Protein AF-A0A0Q4USY9-F1 (afdb_monomer)

Solvent-accessible surface area (backbone atoms only — not comparable to full-atom values): 13886 Å² total; per-residue (Å²): 66,59,61,30,28,47,79,90,36,83,42,40,40,70,60,53,62,72,45,57,67,71,48,65,78,60,59,70,74,28,25,37,80,80,74,64,47,69,38,44,83,39,45,73,87,47,91,88,44,82,53,26,43,41,64,66,83,78,66,85,89,61,51,65,87,73,53,57,34,60,58,66,77,34,82,81,28,49,42,65,51,80,64,58,72,34,64,75,59,10,56,52,40,48,53,56,34,54,35,61,69,47,41,42,18,33,51,41,35,49,29,61,69,45,20,91,84,42,56,51,68,71,55,55,52,49,20,51,53,48,38,59,72,70,42,59,48,19,34,56,84,68,54,60,73,53,48,43,65,55,38,48,50,57,46,76,30,58,38,104,46,104,54,42,27,31,42,44,75,51,98,64,78,52,59,59,40,72,80,69,46,93,60,76,39,29,41,34,41,22,35,68,90,77,63,46,74,42,66,56,47,62,86,40,74,55,68,45,69,63,54,73,62,62,42,72,74,42,80,48,84,90,56,66,88,64,56,41,57,54,57,54,54,58,57,55,66,67,74,78,114

Mean predicted aligned error: 6.99 Å

Secondary structure (DSSP, 8-state):
--EEEETTEEEEHHHHHTS-HHHHH----EE-TTT--EEEEE-TT-SSS--EEEPPPPPTT--TTTS-GGG---TTTTTTTT--B-HHHHHHHHHHHTSHHHHHHHHHHHHHHH-TTS--HHHHHHHHHHHHHHTGGGBTT--GGGHHHHHHHT-EEE-SSSSEEEEEEES-S-TTHHHH-SS--EEEEEETTT--B-SEETTEESPEEP-THHHHT---TTSPTTHHHHHHHHHHHTT--

Structure (mmCIF, N/CA/C/O backbone):
data_AF-A0A0Q4USY9-F1
#
_entry.id   AF-A0A0Q4USY9-F1
#
loop_
_atom_site.group_PDB
_atom_site.id
_atom_site.type_symbol
_atom_site.label_atom_id
_atom_site.label_alt_id
_atom_site.label_comp_id
_atom_site.label_asym_id
_atom_site.label_entity_id
_atom_site.label_seq_id
_atom_site.pdbx_PDB_ins_code
_atom_site.Cartn_x
_atom_site.Cartn_y
_atom_site.Cartn_z
_atom_site.occupancy
_atom_site.B_iso_or_equiv
_atom_site.auth_seq_id
_atom_site.auth_comp_id
_atom_site.auth_asym_id
_atom_site.auth_atom_id
_atom_site.pdbx_PDB_model_num
ATOM 1 N N . MET A 1 1 ? 13.630 -1.087 -11.497 1.00 88.31 1 MET A N 1
ATOM 2 C CA . MET A 1 1 ? 12.659 -2.209 -11.492 1.00 88.31 1 MET A CA 1
ATOM 3 C C . MET A 1 1 ? 13.019 -3.231 -12.570 1.00 88.31 1 MET A C 1
ATOM 5 O O . MET A 1 1 ? 13.665 -2.849 -13.542 1.00 88.31 1 MET A O 1
ATOM 9 N N . GLN A 1 2 ? 12.625 -4.497 -12.394 1.00 90.38 2 GLN A N 1
ATOM 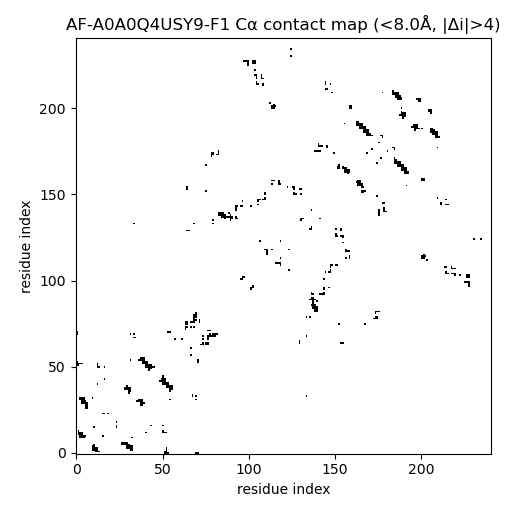10 C CA . GLN A 1 2 ? 13.048 -5.617 -13.256 1.00 90.38 2 GLN A CA 1
ATOM 11 C C . GLN A 1 2 ? 12.092 -5.935 -14.413 1.00 90.38 2 GLN A C 1
ATOM 13 O O . GLN A 1 2 ? 12.523 -6.541 -15.385 1.00 90.38 2 GLN A O 1
ATOM 18 N N . TYR A 1 3 ? 10.829 -5.515 -14.339 1.00 92.31 3 TYR A N 1
ATOM 19 C CA . TYR A 1 3 ? 9.804 -5.822 -15.341 1.00 92.31 3 TYR A CA 1
ATOM 20 C C . TYR A 1 3 ? 9.085 -4.551 -15.788 1.00 92.31 3 TYR A C 1
ATOM 22 O O . TYR A 1 3 ? 8.868 -3.641 -14.979 1.00 92.31 3 TYR A O 1
ATOM 30 N N . ALA A 1 4 ? 8.711 -4.502 -17.062 1.00 94.69 4 ALA A N 1
ATOM 31 C CA . ALA A 1 4 ? 7.936 -3.429 -17.670 1.00 94.69 4 ALA A CA 1
ATOM 32 C C . ALA A 1 4 ? 7.049 -3.982 -18.793 1.00 94.69 4 ALA A C 1
ATOM 34 O O . ALA A 1 4 ? 7.265 -5.093 -19.269 1.00 94.69 4 ALA A O 1
ATOM 35 N N . GLU A 1 5 ? 6.069 -3.203 -19.239 1.00 96.12 5 GLU A N 1
ATOM 36 C CA . GLU A 1 5 ? 5.355 -3.488 -20.480 1.00 96.12 5 GLU A CA 1
ATOM 37 C C . GLU A 1 5 ? 6.108 -2.874 -21.663 1.00 96.12 5 GLU A C 1
ATOM 39 O O . GLU A 1 5 ? 6.335 -1.665 -21.704 1.00 96.12 5 GLU A O 1
ATOM 44 N N . VAL A 1 6 ? 6.473 -3.703 -22.637 1.00 96.25 6 VAL A N 1
ATOM 45 C CA . VAL A 1 6 ? 7.134 -3.309 -23.883 1.00 96.25 6 VAL A CA 1
ATOM 46 C C . VAL A 1 6 ? 6.273 -3.819 -25.036 1.00 96.25 6 VAL A C 1
ATOM 48 O O . VAL A 1 6 ? 6.069 -5.025 -25.170 1.00 96.25 6 VAL A O 1
ATOM 51 N N . ARG A 1 7 ? 5.740 -2.909 -25.864 1.00 93.25 7 ARG A N 1
ATOM 52 C CA . ARG A 1 7 ? 4.849 -3.240 -27.000 1.00 93.25 7 ARG A CA 1
ATOM 53 C C . ARG A 1 7 ? 3.674 -4.163 -26.609 1.00 93.25 7 ARG A C 1
ATOM 55 O O . ARG A 1 7 ? 3.376 -5.129 -27.306 1.00 93.25 7 ARG A O 1
ATOM 62 N N . GLY A 1 8 ? 3.030 -3.880 -25.474 1.00 92.56 8 GLY A N 1
ATOM 63 C CA . GLY A 1 8 ? 1.859 -4.622 -24.988 1.00 92.56 8 GLY A CA 1
ATOM 64 C C . GLY A 1 8 ? 2.166 -5.971 -24.326 1.00 92.56 8 GLY A C 1
ATOM 65 O O . GLY A 1 8 ? 1.242 -6.727 -24.035 1.00 92.56 8 GLY A O 1
ATOM 66 N N . ARG A 1 9 ? 3.443 -6.297 -24.088 1.00 93.88 9 ARG A N 1
ATOM 67 C CA . ARG A 1 9 ? 3.859 -7.519 -23.389 1.00 93.88 9 ARG A CA 1
ATOM 68 C C . ARG A 1 9 ? 4.672 -7.194 -22.151 1.00 93.88 9 ARG A C 1
ATOM 70 O O . ARG A 1 9 ? 5.531 -6.317 -22.187 1.00 93.88 9 ARG A O 1
ATOM 77 N N . GLU A 1 10 ? 4.428 -7.929 -21.073 1.00 94.88 10 GLU A N 1
ATOM 78 C CA . GLU A 1 10 ? 5.328 -7.934 -19.925 1.00 94.88 10 GLU A CA 1
ATOM 79 C C . GLU A 1 10 ? 6.686 -8.509 -20.347 1.00 94.88 10 GLU A C 1
ATOM 81 O O . GLU A 1 10 ? 6.755 -9.574 -20.954 1.00 94.88 10 GLU A O 1
ATOM 86 N N . MET A 1 11 ? 7.755 -7.774 -20.054 1.00 95.75 11 MET A N 1
ATOM 87 C CA . MET A 1 11 ? 9.123 -8.115 -20.420 1.00 95.75 11 MET A CA 1
ATOM 88 C C . MET A 1 11 ? 10.054 -7.824 -19.245 1.00 95.75 11 MET A C 1
ATOM 90 O O . MET A 1 11 ? 9.992 -6.754 -18.628 1.00 95.75 11 MET A O 1
ATOM 94 N N . SER A 1 12 ? 10.943 -8.771 -18.943 1.00 95.69 12 SER A N 1
ATOM 95 C CA . SER A 1 12 ? 12.014 -8.548 -17.966 1.00 95.69 12 SER A CA 1
ATOM 96 C C . SER A 1 12 ? 13.139 -7.706 -18.573 1.00 95.69 12 SER A C 1
ATOM 98 O O . SER A 1 12 ? 13.390 -7.758 -19.777 1.00 95.69 12 SER A O 1
ATOM 100 N N . ILE A 1 13 ? 13.884 -6.964 -17.752 1.00 95.44 13 ILE A N 1
ATOM 101 C CA . ILE A 1 13 ? 15.039 -6.196 -18.233 1.00 95.44 13 ILE A CA 1
ATOM 102 C C . ILE A 1 13 ? 16.121 -7.116 -18.802 1.00 95.44 13 ILE A C 1
ATOM 104 O O . ILE A 1 13 ? 16.766 -6.773 -19.786 1.00 95.44 13 ILE A O 1
ATOM 108 N N . ARG A 1 14 ? 16.269 -8.325 -18.242 1.00 94.50 14 ARG A N 1
ATOM 109 C CA . ARG A 1 14 ? 17.166 -9.344 -18.786 1.00 94.50 14 ARG A CA 1
ATOM 110 C C . ARG A 1 14 ? 16.745 -9.722 -20.200 1.00 94.50 14 ARG A C 1
ATOM 112 O O . ARG A 1 14 ? 17.587 -9.705 -21.089 1.00 94.50 14 ARG A O 1
ATOM 119 N N . GLU A 1 15 ? 15.469 -10.025 -20.424 1.00 95.56 15 GLU A N 1
ATOM 120 C CA . GLU A 1 15 ? 14.959 -10.329 -21.765 1.00 95.56 15 GLU A CA 1
ATOM 121 C C . GLU A 1 15 ? 15.160 -9.146 -22.720 1.00 95.56 15 GLU A C 1
ATOM 123 O O . GLU A 1 15 ? 15.627 -9.341 -23.839 1.00 95.56 15 GLU A O 1
ATOM 128 N N . PHE A 1 16 ? 14.879 -7.923 -22.263 1.00 95.94 16 PHE A N 1
ATOM 129 C CA . PHE A 1 16 ? 15.090 -6.700 -23.035 1.00 95.94 16 PHE A CA 1
ATOM 130 C C . PHE A 1 16 ? 16.553 -6.539 -23.478 1.00 95.94 16 PHE A C 1
ATOM 132 O O . PHE A 1 16 ? 16.813 -6.239 -24.640 1.00 95.94 16 PHE A O 1
ATOM 139 N N . CYS A 1 17 ? 17.516 -6.793 -22.585 1.00 93.94 17 CYS A N 1
ATOM 140 C CA . CYS A 1 17 ? 18.948 -6.732 -22.890 1.00 93.94 17 CYS A CA 1
ATOM 141 C C . CYS A 1 17 ? 19.398 -7.757 -23.944 1.00 93.94 17 CYS A C 1
ATOM 143 O O . CYS A 1 17 ? 20.367 -7.490 -24.646 1.00 93.94 17 CYS A O 1
ATOM 145 N N . HIS A 1 18 ? 18.702 -8.892 -24.077 1.00 94.44 18 HIS A N 1
ATOM 146 C CA . HIS A 1 18 ? 18.996 -9.908 -25.097 1.00 94.44 18 HIS A CA 1
ATOM 147 C C . HIS A 1 18 ? 18.305 -9.625 -26.440 1.00 94.44 18 HIS A C 1
ATOM 149 O O . HIS A 1 18 ? 18.486 -10.386 -27.391 1.00 94.44 18 HIS A O 1
ATOM 155 N N . LYS A 1 19 ? 17.494 -8.562 -26.548 1.00 94.94 19 LYS A N 1
ATOM 156 C CA . LYS A 1 19 ? 16.903 -8.176 -27.831 1.00 94.94 19 LYS A CA 1
ATOM 157 C C . LYS A 1 19 ? 17.967 -7.571 -28.764 1.00 94.94 19 LYS A C 1
ATOM 159 O O . LYS A 1 19 ? 18.916 -6.940 -28.284 1.00 94.94 19 LYS A O 1
ATOM 164 N N . PRO A 1 20 ? 17.782 -7.715 -30.089 1.00 94.31 20 PRO A N 1
ATOM 165 C CA . PRO A 1 20 ? 18.596 -7.042 -31.097 1.00 94.31 20 PRO A CA 1
ATOM 166 C C . PRO A 1 20 ? 18.785 -5.535 -30.832 1.00 94.31 20 PRO A C 1
ATOM 168 O O . PRO A 1 20 ? 17.956 -4.884 -30.191 1.00 94.31 20 PRO A O 1
ATOM 171 N N . GLU A 1 21 ? 19.914 -4.973 -31.266 1.00 91.44 21 GLU A N 1
ATOM 172 C CA . GLU A 1 21 ? 20.278 -3.574 -30.986 1.00 91.44 21 GLU A CA 1
ATOM 173 C C . GLU A 1 21 ? 19.303 -2.556 -31.587 1.00 91.44 21 GLU A C 1
ATOM 175 O O . GLU A 1 21 ? 18.976 -1.567 -30.932 1.00 91.44 21 GLU A O 1
ATOM 180 N N . ASP A 1 22 ? 18.784 -2.823 -32.781 1.00 92.19 22 ASP A N 1
ATOM 181 C CA . ASP A 1 22 ? 17.721 -2.051 -33.428 1.00 92.19 22 ASP A CA 1
ATOM 182 C C . ASP A 1 22 ? 16.457 -1.993 -32.552 1.00 92.19 22 ASP A C 1
ATOM 184 O O . ASP A 1 22 ? 15.875 -0.922 -32.357 1.00 92.19 22 ASP A O 1
ATOM 188 N N . PHE A 1 23 ? 16.083 -3.114 -31.927 1.00 93.38 23 PHE A N 1
ATOM 189 C CA . PHE A 1 23 ? 14.973 -3.158 -30.976 1.00 93.38 23 PHE A CA 1
ATOM 190 C C . PHE A 1 23 ? 15.269 -2.341 -29.714 1.00 93.38 23 PHE A C 1
ATOM 192 O O . PHE A 1 23 ? 14.410 -1.592 -29.251 1.00 93.38 23 PHE A O 1
ATOM 199 N N . ARG A 1 24 ? 16.470 -2.478 -29.137 1.00 92.75 24 ARG A N 1
ATOM 200 C CA . ARG A 1 24 ? 16.851 -1.775 -27.897 1.00 92.75 24 ARG A CA 1
ATOM 201 C C . ARG A 1 24 ? 17.002 -0.268 -28.100 1.00 92.75 24 ARG A C 1
ATOM 203 O O . ARG A 1 24 ? 16.701 0.488 -27.180 1.00 92.75 24 ARG A O 1
ATOM 210 N N . SER A 1 25 ? 17.434 0.150 -29.287 1.00 88.88 25 SER A N 1
ATOM 211 C CA . SER A 1 25 ? 17.598 1.556 -29.667 1.00 88.88 25 SER A CA 1
ATOM 212 C C . SER A 1 25 ? 16.262 2.246 -29.937 1.00 88.88 25 SER A C 1
ATOM 214 O O . SER A 1 25 ? 16.119 3.432 -29.649 1.00 88.88 25 SER A O 1
ATOM 216 N N . ASN A 1 26 ? 15.258 1.513 -30.435 1.00 91.06 26 ASN A N 1
ATOM 217 C CA . ASN A 1 26 ? 13.905 2.035 -30.637 1.00 91.06 26 ASN A CA 1
ATOM 218 C C . ASN A 1 26 ? 12.809 1.046 -30.179 1.00 91.06 26 ASN A C 1
ATOM 220 O O . ASN A 1 26 ? 12.059 0.477 -30.988 1.00 91.06 26 ASN A O 1
ATOM 224 N N . PRO A 1 27 ? 12.657 0.847 -28.859 1.00 90.81 27 PRO A N 1
ATOM 225 C CA . PRO A 1 27 ? 11.695 -0.112 -28.323 1.00 90.81 27 PRO A CA 1
ATOM 226 C C . PRO A 1 27 ? 10.245 0.388 -28.421 1.00 90.81 27 PRO A C 1
ATOM 228 O O . PRO A 1 27 ? 9.308 -0.395 -28.239 1.00 90.81 27 PRO A O 1
ATOM 231 N N . GLY A 1 28 ? 10.044 1.671 -28.740 1.00 93.38 28 GLY A N 1
ATOM 232 C CA . GLY A 1 28 ? 8.786 2.383 -28.539 1.00 93.38 28 GLY A CA 1
ATOM 233 C C . GLY A 1 28 ? 8.602 2.795 -27.075 1.00 93.38 28 GLY A C 1
ATOM 234 O O . GLY A 1 28 ? 9.556 2.848 -26.298 1.00 93.38 28 GLY A O 1
ATOM 235 N N . LYS A 1 29 ? 7.361 3.099 -26.679 1.00 96.12 29 LYS A N 1
ATOM 236 C CA . LYS A 1 29 ? 7.049 3.425 -25.281 1.00 96.12 29 LYS A CA 1
ATOM 237 C C . LYS A 1 29 ? 7.111 2.160 -24.420 1.00 96.12 29 LYS A C 1
ATOM 239 O O . LYS A 1 29 ? 6.485 1.152 -24.745 1.00 96.12 29 LYS A O 1
ATOM 244 N N . ILE A 1 30 ? 7.850 2.248 -23.318 1.00 97.25 30 ILE A N 1
ATOM 245 C CA . ILE A 1 30 ? 7.938 1.217 -22.282 1.00 97.25 30 ILE A CA 1
ATOM 246 C C . ILE A 1 30 ? 7.165 1.727 -21.072 1.00 97.25 30 ILE A C 1
ATOM 248 O O . ILE A 1 30 ? 7.385 2.863 -20.661 1.00 97.25 30 ILE A O 1
ATOM 252 N N . TYR A 1 31 ? 6.291 0.918 -20.483 1.00 96.38 31 TYR A N 1
ATOM 253 C CA . TYR A 1 31 ? 5.425 1.350 -19.386 1.00 96.38 31 TYR A CA 1
ATOM 254 C C . TYR A 1 31 ? 5.701 0.589 -18.093 1.00 96.38 31 TYR A C 1
ATOM 256 O O . TYR A 1 31 ? 5.917 -0.622 -18.088 1.00 96.38 31 TYR A O 1
ATOM 264 N N . CYS A 1 32 ? 5.641 1.289 -16.963 1.00 92.69 32 CYS A N 1
ATOM 265 C CA . CYS A 1 32 ? 5.575 0.631 -15.664 1.00 92.69 32 CYS A CA 1
ATOM 266 C C . CYS A 1 32 ? 4.267 -0.160 -15.542 1.00 92.69 32 CYS A C 1
ATOM 268 O O . CYS A 1 32 ? 3.187 0.371 -15.793 1.00 92.69 32 CYS A O 1
ATOM 270 N N . LEU A 1 33 ? 4.361 -1.416 -15.103 1.00 88.25 33 LEU A N 1
ATOM 271 C CA . LEU A 1 33 ? 3.203 -2.302 -14.940 1.00 88.25 33 LEU A CA 1
ATOM 272 C C . LEU A 1 33 ? 2.228 -1.833 -13.845 1.00 88.25 33 LEU A C 1
ATOM 274 O O . LEU A 1 33 ? 1.065 -2.224 -13.862 1.00 88.25 33 LEU A O 1
ATOM 278 N N . GLU A 1 34 ? 2.695 -0.998 -12.912 1.00 86.56 34 GLU A N 1
ATOM 279 C CA . GLU A 1 34 ? 1.907 -0.510 -11.777 1.00 86.56 34 GLU A CA 1
ATOM 280 C C . GLU A 1 34 ? 1.283 0.861 -12.060 1.00 86.56 34 GLU A C 1
ATOM 282 O O . GLU A 1 34 ? 0.064 0.987 -12.096 1.00 86.56 34 GLU A O 1
ATOM 287 N N . CYS A 1 35 ? 2.098 1.892 -12.311 1.00 87.38 35 CYS A N 1
ATOM 288 C CA . CYS A 1 35 ? 1.599 3.261 -12.487 1.00 87.38 35 CYS A CA 1
ATOM 289 C C . CYS A 1 35 ? 1.298 3.645 -13.942 1.00 87.38 35 CYS A C 1
ATOM 291 O O . CYS A 1 35 ? 0.812 4.746 -14.182 1.00 87.38 35 CYS A O 1
ATOM 293 N N . ARG A 1 36 ? 1.612 2.778 -14.917 1.00 91.19 36 ARG A N 1
ATOM 294 C CA . ARG A 1 36 ? 1.406 3.018 -16.360 1.00 91.19 36 ARG A CA 1
ATOM 295 C C . ARG A 1 36 ? 2.100 4.266 -16.919 1.00 91.19 36 ARG A C 1
ATOM 297 O O . ARG A 1 36 ? 1.818 4.682 -18.037 1.00 91.19 36 ARG A O 1
ATOM 304 N N . VAL A 1 37 ? 3.057 4.830 -16.184 1.00 93.00 37 VAL A N 1
ATOM 305 C CA . VAL A 1 37 ? 3.933 5.904 -16.666 1.00 93.00 37 VAL A CA 1
ATOM 306 C C . VAL A 1 37 ? 5.016 5.320 -17.571 1.00 93.00 37 VAL A C 1
ATOM 308 O O . VAL A 1 37 ? 5.454 4.181 -17.381 1.00 93.00 37 VAL A O 1
ATOM 311 N N . VAL A 1 38 ? 5.448 6.109 -18.557 1.00 95.50 38 VAL A N 1
ATOM 312 C CA . VAL A 1 38 ? 6.558 5.750 -19.444 1.00 95.50 38 VAL A CA 1
ATOM 313 C C . VAL A 1 38 ? 7.861 5.685 -18.648 1.00 95.50 38 VAL A C 1
ATOM 315 O O . VAL A 1 38 ? 8.195 6.607 -17.910 1.00 95.50 38 VAL A O 1
ATOM 318 N N . VAL A 1 39 ? 8.609 4.603 -18.816 1.00 96.12 39 VAL A N 1
A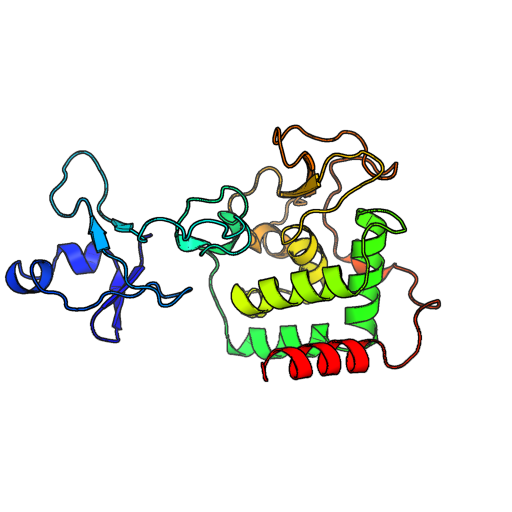TOM 319 C CA . VAL A 1 39 ? 9.903 4.353 -18.172 1.00 96.12 39 VAL A CA 1
ATOM 320 C C . VAL A 1 39 ? 10.996 4.193 -19.221 1.00 96.12 39 VAL A C 1
ATOM 322 O O . VAL A 1 39 ? 10.723 3.970 -20.398 1.00 96.12 39 VAL A O 1
ATOM 325 N N . THR A 1 40 ? 12.252 4.284 -18.793 1.00 96.00 40 THR A N 1
ATOM 326 C CA . THR A 1 40 ? 13.417 4.088 -19.668 1.00 96.00 40 THR A CA 1
ATOM 327 C C . THR A 1 40 ? 14.254 2.906 -19.200 1.00 96.00 40 THR A C 1
ATOM 329 O O . THR A 1 40 ? 14.409 2.687 -17.998 1.00 96.00 40 THR A O 1
ATOM 332 N N . ALA A 1 41 ? 14.792 2.126 -20.137 1.00 95.56 41 ALA A N 1
ATOM 333 C CA . ALA A 1 41 ? 15.792 1.111 -19.829 1.00 95.56 41 ALA A CA 1
ATOM 334 C C . ALA A 1 41 ? 17.159 1.791 -19.649 1.00 95.56 41 ALA A C 1
ATOM 336 O O . ALA A 1 41 ? 17.602 2.548 -20.511 1.00 95.56 41 ALA A O 1
ATOM 337 N N . LYS A 1 42 ? 17.816 1.552 -18.513 1.00 93.81 42 LYS A N 1
ATOM 338 C CA . LYS A 1 42 ? 19.119 2.129 -18.155 1.00 93.81 42 LYS A CA 1
ATOM 339 C C . LYS A 1 42 ? 20.145 1.036 -17.901 1.00 93.81 42 LYS A C 1
ATOM 341 O O . LYS A 1 42 ? 19.785 -0.097 -17.594 1.00 93.81 42 LYS A O 1
ATOM 346 N N . ALA A 1 43 ? 21.421 1.413 -18.002 1.00 91.69 43 ALA A N 1
ATOM 347 C CA . ALA A 1 43 ? 22.572 0.551 -17.721 1.00 91.69 43 ALA A CA 1
ATOM 348 C C . ALA A 1 43 ? 22.605 -0.760 -18.539 1.00 91.69 43 ALA A C 1
ATOM 350 O O . ALA A 1 43 ? 23.199 -1.739 -18.110 1.00 91.69 43 ALA A O 1
ATOM 351 N N . ILE A 1 44 ? 22.007 -0.770 -19.738 1.00 89.69 44 ILE A N 1
ATOM 352 C CA . ILE A 1 44 ? 21.911 -1.952 -20.617 1.00 89.69 44 ILE A CA 1
ATOM 353 C C . ILE A 1 44 ? 23.296 -2.519 -20.972 1.00 89.69 44 ILE A C 1
ATOM 355 O O . ILE A 1 44 ? 23.453 -3.732 -21.032 1.00 89.69 44 ILE A O 1
ATOM 359 N N . ASN A 1 45 ? 24.285 -1.642 -21.174 1.00 86.62 45 ASN A N 1
ATOM 360 C CA . ASN A 1 45 ? 25.655 -2.001 -21.560 1.00 86.62 45 ASN A CA 1
ATOM 361 C C . ASN A 1 45 ? 26.673 -1.753 -20.424 1.00 86.62 45 ASN A C 1
ATOM 363 O O . ASN A 1 45 ? 27.875 -1.708 -20.672 1.00 86.62 45 ASN A O 1
ATOM 367 N N . SER A 1 46 ? 26.218 -1.499 -19.191 1.00 87.88 46 SER A N 1
ATOM 368 C CA . SER A 1 46 ? 27.129 -1.220 -18.075 1.00 87.88 46 SER A CA 1
ATOM 369 C C . SER A 1 46 ? 27.655 -2.519 -17.474 1.00 87.88 46 SER A C 1
ATOM 371 O O . SER A 1 46 ? 26.878 -3.417 -17.166 1.00 87.88 46 SER A O 1
ATOM 373 N N . LEU A 1 47 ? 28.968 -2.591 -17.244 1.00 87.44 47 LEU A N 1
ATOM 374 C CA . LEU A 1 47 ? 29.592 -3.691 -16.498 1.00 87.44 47 LEU A CA 1
ATOM 375 C C . LEU A 1 47 ? 29.540 -3.480 -14.975 1.00 87.44 47 LEU A C 1
ATOM 377 O O . LEU A 1 47 ? 29.716 -4.429 -14.219 1.00 87.44 47 LEU A O 1
ATOM 381 N N . ALA A 1 48 ? 29.306 -2.244 -14.520 1.00 91.94 48 ALA A N 1
ATOM 382 C CA . ALA A 1 48 ? 29.353 -1.872 -13.104 1.00 91.94 48 ALA A CA 1
ATOM 383 C C . ALA A 1 48 ? 27.969 -1.831 -12.441 1.00 91.94 48 ALA A C 1
ATOM 385 O O . ALA A 1 48 ? 27.850 -2.038 -11.236 1.00 91.94 48 ALA A O 1
ATOM 386 N N . VAL A 1 49 ? 26.919 -1.534 -13.213 1.00 89.38 49 VAL A N 1
ATOM 387 C CA . VAL A 1 49 ? 25.560 -1.354 -12.694 1.00 89.38 49 VAL A CA 1
ATOM 388 C C . VAL A 1 49 ? 24.607 -2.298 -13.421 1.00 89.38 49 VAL A C 1
ATOM 390 O O . VAL A 1 49 ? 24.546 -2.252 -14.648 1.00 89.38 49 VAL A O 1
ATOM 393 N N . PRO A 1 50 ? 23.809 -3.106 -12.701 1.00 91.31 50 PRO A N 1
ATOM 394 C CA . PRO A 1 50 ? 22.791 -3.934 -13.328 1.00 91.31 50 PRO A CA 1
ATOM 395 C C . PRO A 1 50 ? 21.780 -3.102 -14.124 1.00 91.31 50 PRO A C 1
ATOM 397 O O . PRO A 1 50 ? 21.249 -2.088 -13.642 1.00 91.31 50 PRO A O 1
ATOM 400 N N . ALA A 1 51 ? 21.472 -3.571 -15.333 1.00 94.38 51 ALA A N 1
ATOM 401 C CA . ALA A 1 51 ? 20.425 -2.990 -16.154 1.00 94.38 51 ALA A CA 1
ATOM 402 C C . ALA A 1 51 ? 19.086 -2.987 -15.404 1.00 94.38 51 ALA A C 1
ATOM 404 O O . ALA A 1 51 ? 18.741 -3.930 -14.687 1.00 94.38 51 ALA A O 1
ATOM 405 N N . HIS A 1 52 ? 18.311 -1.920 -15.572 1.00 94.06 52 HIS A N 1
ATOM 406 C CA . HIS A 1 52 ? 16.995 -1.797 -14.950 1.00 94.06 52 HIS A CA 1
ATOM 407 C C . HIS A 1 52 ? 16.099 -0.839 -15.732 1.00 94.06 52 HIS A C 1
ATOM 409 O O . HIS A 1 52 ? 16.575 0.059 -16.426 1.00 94.06 52 HIS A O 1
ATOM 415 N N . PHE A 1 53 ? 14.786 -0.972 -15.555 1.00 95.19 53 PHE A N 1
ATOM 416 C CA . PHE A 1 53 ? 13.857 0.080 -15.957 1.00 95.19 53 PHE A CA 1
ATOM 417 C C . PHE A 1 53 ? 13.774 1.161 -14.870 1.00 95.19 53 PHE A C 1
ATOM 419 O O . PHE A 1 53 ? 13.733 0.856 -13.669 1.00 95.19 53 PHE A O 1
ATOM 426 N N . SER A 1 54 ? 13.755 2.421 -15.297 1.00 94.56 54 SER A N 1
ATOM 427 C CA . SER A 1 54 ? 13.846 3.617 -14.459 1.00 94.56 54 SER A CA 1
ATOM 428 C C . SER A 1 54 ? 12.671 4.555 -14.734 1.00 94.56 54 SER A C 1
ATOM 430 O O . SER A 1 54 ? 12.365 4.860 -15.889 1.00 94.56 54 SER A O 1
ATOM 432 N N . HIS A 1 55 ? 12.015 5.005 -13.664 1.00 94.31 55 HIS A N 1
ATOM 433 C CA . HIS A 1 55 ? 10.955 6.008 -13.741 1.00 94.31 55 HIS A CA 1
ATOM 434 C C . HIS A 1 55 ? 11.542 7.403 -14.027 1.00 94.31 55 HIS A C 1
ATOM 436 O O . HIS A 1 55 ? 12.669 7.683 -13.602 1.00 94.31 55 HIS A O 1
ATOM 442 N N . PRO A 1 56 ? 10.793 8.295 -14.701 1.00 92.75 56 PRO A N 1
ATOM 443 C CA . PRO A 1 56 ? 11.146 9.713 -14.780 1.00 92.75 56 PRO A CA 1
ATOM 444 C C . PRO A 1 56 ? 11.118 10.339 -13.378 1.00 92.75 56 PRO A C 1
ATOM 446 O O . PRO A 1 56 ? 10.480 9.753 -12.503 1.00 92.75 56 PRO A O 1
ATOM 449 N N . PRO A 1 57 ? 11.767 11.496 -13.136 1.00 89.88 57 PRO A N 1
ATOM 450 C CA . PRO A 1 57 ? 11.731 12.203 -11.850 1.00 89.88 57 PRO A CA 1
ATOM 451 C C . PRO A 1 57 ? 10.314 12.391 -11.288 1.00 89.88 57 PRO A C 1
ATOM 453 O O 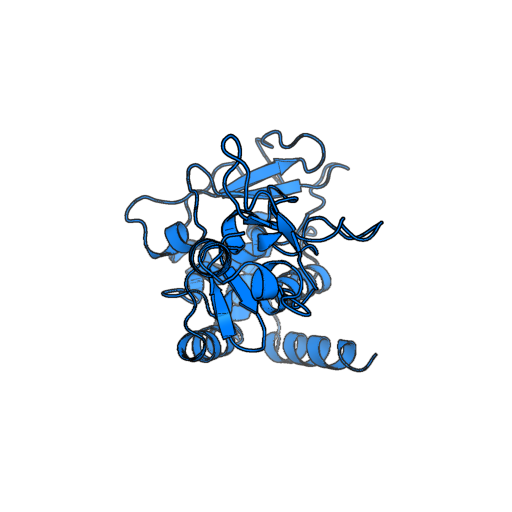. PRO A 1 57 ? 9.342 12.423 -12.041 1.00 89.88 57 PRO A O 1
ATOM 456 N N . SER A 1 58 ? 10.193 12.466 -9.957 1.00 85.38 58 SER A N 1
ATOM 457 C CA . SER A 1 58 ? 8.881 12.589 -9.312 1.00 85.38 58 SER A CA 1
ATOM 458 C C . SER A 1 58 ? 8.270 13.947 -9.661 1.00 85.38 58 SER A C 1
ATOM 460 O O . SER A 1 58 ? 9.011 14.936 -9.668 1.00 85.38 58 SER A O 1
ATOM 462 N N . PRO A 1 59 ? 6.957 14.030 -9.934 1.00 82.75 59 PRO A N 1
ATOM 463 C CA . PRO A 1 59 ? 6.281 15.313 -10.048 1.00 82.75 59 PRO A CA 1
ATOM 464 C C . PRO A 1 59 ? 6.502 16.156 -8.785 1.00 82.75 59 PRO A C 1
ATOM 466 O O . PRO A 1 59 ? 6.452 15.641 -7.665 1.00 82.75 59 PRO A O 1
ATOM 469 N N . GLN A 1 60 ? 6.742 17.456 -8.957 1.00 82.94 60 GLN A N 1
ATOM 470 C CA . GLN A 1 60 ? 6.893 18.373 -7.827 1.00 82.94 60 GLN A CA 1
ATOM 471 C C . GLN A 1 60 ? 5.606 18.405 -6.989 1.00 82.94 60 GLN A C 1
ATOM 473 O O . GLN A 1 60 ? 4.505 18.452 -7.533 1.00 82.94 60 GLN A O 1
ATOM 478 N N . GLY A 1 61 ? 5.751 18.366 -5.662 1.00 79.62 61 GLY A N 1
ATOM 479 C CA . GLY A 1 61 ? 4.628 18.418 -4.719 1.00 79.62 61 GLY A CA 1
ATOM 480 C C . GLY A 1 61 ? 3.849 17.109 -4.541 1.00 79.62 61 GLY A C 1
ATOM 481 O O . GLY A 1 61 ? 2.914 17.075 -3.743 1.00 79.62 61 GLY A O 1
ATOM 482 N N . LEU A 1 62 ? 4.218 16.024 -5.234 1.00 82.12 62 LEU A N 1
ATOM 483 C CA . LEU A 1 62 ? 3.618 14.711 -4.996 1.00 82.12 6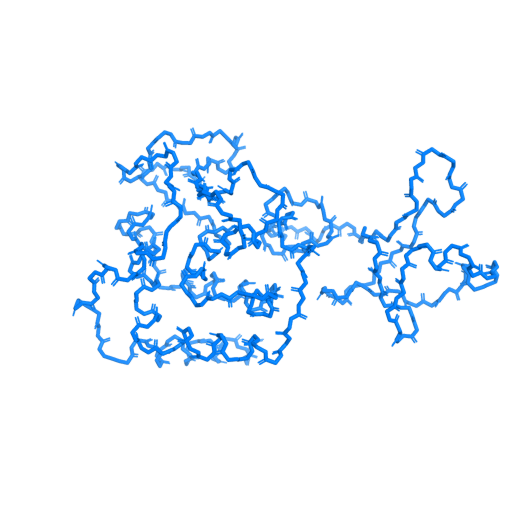2 LEU A CA 1
ATOM 484 C C . LEU A 1 62 ? 4.095 14.153 -3.648 1.00 82.12 62 LEU A C 1
ATOM 486 O O . LEU A 1 62 ? 5.293 14.125 -3.376 1.00 82.12 62 LEU A O 1
ATOM 490 N N . SER A 1 63 ? 3.166 13.678 -2.815 1.00 82.25 63 SER A N 1
ATOM 491 C CA . SER A 1 63 ? 3.519 12.962 -1.585 1.00 82.25 63 SER A CA 1
ATOM 492 C C . SER A 1 63 ? 4.321 11.697 -1.906 1.00 82.25 63 SER A C 1
ATOM 494 O O . SER A 1 63 ? 3.994 10.973 -2.845 1.00 82.25 63 SER A O 1
ATOM 496 N N . ASP A 1 64 ? 5.301 11.355 -1.067 1.00 82.12 64 ASP A N 1
ATOM 497 C CA . ASP A 1 64 ? 6.055 10.095 -1.154 1.00 82.12 64 ASP A CA 1
ATOM 498 C C . ASP A 1 64 ? 5.169 8.846 -1.082 1.00 82.12 64 ASP A C 1
ATOM 500 O O . ASP A 1 64 ? 5.550 7.780 -1.567 1.00 82.12 64 ASP A O 1
ATOM 504 N N . LEU A 1 65 ? 4.004 8.958 -0.438 1.00 84.31 65 LEU A N 1
ATOM 505 C CA . LEU A 1 65 ? 2.992 7.905 -0.381 1.00 84.31 65 LEU A CA 1
ATOM 506 C C . LEU A 1 65 ? 2.134 7.848 -1.637 1.00 84.31 65 LEU A C 1
ATOM 508 O O . LEU A 1 65 ? 1.382 6.889 -1.806 1.00 84.31 65 LEU A O 1
ATOM 512 N N . ASP A 1 66 ? 2.211 8.875 -2.482 1.00 85.75 66 ASP A N 1
ATOM 513 C CA . ASP A 1 66 ? 1.466 8.996 -3.724 1.00 85.75 66 ASP A CA 1
ATOM 514 C C . ASP A 1 66 ? 2.271 8.673 -4.988 1.00 85.75 66 ASP A C 1
ATOM 516 O O . ASP A 1 66 ? 1.704 8.575 -6.077 1.00 85.75 66 ASP A O 1
ATOM 520 N N . ASP A 1 67 ? 3.562 8.401 -4.816 1.00 87.88 67 ASP A N 1
ATOM 521 C CA . ASP A 1 67 ? 4.454 7.916 -5.861 1.00 87.88 67 ASP A CA 1
ATOM 522 C C . ASP A 1 67 ? 4.216 6.427 -6.206 1.00 87.88 67 ASP A C 1
ATOM 524 O O . ASP A 1 67 ? 3.509 5.683 -5.518 1.00 87.88 67 ASP A O 1
ATOM 528 N N . CYS A 1 68 ? 4.819 5.967 -7.301 1.00 88.19 68 CYS A N 1
ATOM 529 C CA . CYS A 1 68 ? 4.831 4.561 -7.681 1.00 88.19 68 CYS A CA 1
ATOM 530 C C . CYS A 1 68 ? 5.760 3.756 -6.763 1.00 88.19 68 CYS A C 1
ATOM 532 O O . CYS A 1 68 ? 6.939 4.087 -6.612 1.00 88.19 68 CYS A O 1
ATOM 534 N N . SER A 1 69 ? 5.272 2.640 -6.212 1.00 87.88 69 SER A N 1
ATOM 535 C CA . SER A 1 69 ? 6.081 1.807 -5.317 1.00 87.88 69 SER A CA 1
ATOM 536 C C . SER A 1 69 ? 7.302 1.191 -6.019 1.00 87.88 69 SER A C 1
ATOM 538 O O . SER A 1 69 ? 8.384 1.103 -5.434 1.00 87.88 69 SER A O 1
ATOM 540 N N . ARG A 1 70 ? 7.191 0.896 -7.321 1.00 87.38 70 ARG A N 1
ATOM 541 C CA . ARG A 1 70 ? 8.301 0.446 -8.183 1.00 87.38 70 ARG A CA 1
ATOM 542 C C . ARG A 1 70 ? 9.290 1.534 -8.613 1.00 87.38 70 ARG A C 1
ATOM 544 O O . ARG A 1 70 ? 10.305 1.205 -9.234 1.00 87.38 70 ARG A O 1
ATOM 551 N N . ALA A 1 71 ? 9.045 2.809 -8.300 1.00 88.19 71 ALA A N 1
ATOM 552 C CA . ALA A 1 71 ? 10.021 3.876 -8.539 1.00 88.19 71 ALA A CA 1
ATOM 553 C C . ALA A 1 71 ? 11.198 3.837 -7.554 1.00 88.19 71 ALA A C 1
ATOM 555 O O . ALA A 1 71 ? 12.240 4.418 -7.847 1.00 88.19 71 ALA A O 1
ATOM 556 N N . ALA A 1 72 ? 11.052 3.134 -6.421 1.00 81.25 72 ALA A N 1
ATOM 557 C CA . ALA A 1 72 ? 12.081 2.957 -5.390 1.00 81.25 72 ALA A CA 1
ATOM 558 C C . ALA A 1 72 ? 12.679 4.270 -4.833 1.00 81.25 72 ALA A C 1
ATOM 560 O O . ALA A 1 72 ? 13.768 4.265 -4.264 1.00 81.25 72 ALA A O 1
ATOM 561 N N . ARG A 1 73 ? 11.961 5.394 -4.972 1.00 85.00 73 ARG A N 1
ATOM 562 C CA . ARG A 1 73 ? 12.341 6.697 -4.398 1.00 85.00 73 ARG A CA 1
ATOM 563 C C . ARG A 1 73 ? 11.923 6.827 -2.941 1.00 85.00 73 ARG A C 1
ATOM 565 O O . ARG A 1 73 ? 12.684 7.306 -2.110 1.00 85.00 73 ARG A O 1
ATOM 572 N N . SER A 1 74 ? 10.723 6.344 -2.634 1.00 82.75 74 SER A N 1
ATOM 573 C CA . SER A 1 74 ? 10.171 6.350 -1.286 1.00 82.75 74 SER A CA 1
ATOM 574 C C . SER A 1 74 ? 10.568 5.079 -0.545 1.00 82.75 74 SER A C 1
ATOM 576 O O . SER A 1 74 ? 10.150 3.970 -0.893 1.00 82.75 74 SER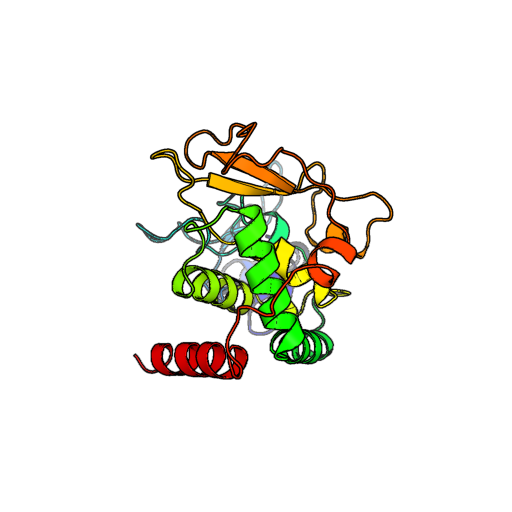 A O 1
ATOM 578 N N . ARG A 1 75 ? 11.325 5.232 0.549 1.00 78.62 75 ARG A N 1
ATOM 579 C CA . ARG A 1 75 ? 11.615 4.117 1.469 1.00 78.62 75 ARG A CA 1
ATOM 580 C C . ARG A 1 75 ? 10.336 3.510 2.054 1.00 78.62 75 ARG A C 1
ATOM 582 O O . ARG A 1 75 ? 10.357 2.343 2.430 1.00 78.62 75 ARG A O 1
ATOM 589 N N . ARG A 1 76 ? 9.239 4.276 2.109 1.00 80.31 76 ARG A N 1
ATOM 590 C CA . ARG A 1 76 ? 7.945 3.845 2.657 1.00 80.31 76 ARG A CA 1
ATOM 591 C C . ARG A 1 76 ? 7.151 2.965 1.706 1.00 80.31 76 ARG A C 1
ATOM 593 O O . ARG A 1 76 ? 6.384 2.126 2.156 1.00 80.31 76 ARG A O 1
ATOM 600 N N . LEU A 1 77 ? 7.328 3.135 0.400 1.00 84.12 77 LEU A N 1
ATOM 601 C CA . LEU A 1 77 ? 6.621 2.315 -0.582 1.00 84.12 77 LEU A CA 1
ATOM 602 C C . LEU A 1 77 ? 7.400 1.062 -0.990 1.00 84.12 77 LEU A C 1
ATOM 604 O O . LEU A 1 77 ? 6.849 0.204 -1.674 1.00 84.12 77 LEU A O 1
ATOM 608 N N . ARG A 1 78 ? 8.648 0.901 -0.531 1.00 79.62 78 ARG A N 1
ATOM 609 C CA . ARG A 1 78 ? 9.515 -0.222 -0.928 1.00 79.62 78 ARG A CA 1
ATOM 610 C C . ARG A 1 78 ? 8.885 -1.603 -0.710 1.00 79.62 78 ARG A C 1
ATOM 612 O O . ARG A 1 78 ? 9.171 -2.519 -1.466 1.00 79.62 78 ARG A O 1
ATOM 619 N N . TRP A 1 79 ? 8.025 -1.748 0.301 1.00 81.50 79 TRP A N 1
ATOM 620 C CA . TRP A 1 79 ? 7.387 -3.023 0.647 1.00 81.50 79 TRP A CA 1
ATOM 621 C C . TRP A 1 79 ? 6.233 -3.412 -0.290 1.00 81.50 79 TRP A C 1
ATOM 623 O O . TRP A 1 79 ? 5.758 -4.537 -0.215 1.00 81.50 79 TRP A O 1
ATOM 633 N N . PHE A 1 80 ? 5.758 -2.493 -1.137 1.00 84.56 80 PHE A N 1
ATOM 634 C CA . PHE A 1 80 ? 4.549 -2.672 -1.951 1.00 84.56 80 PHE A CA 1
ATOM 635 C C . PHE A 1 80 ? 4.848 -3.085 -3.407 1.00 84.56 80 PHE A C 1
ATOM 637 O O . PHE A 1 80 ? 3.979 -3.628 -4.087 1.00 84.56 80 PHE A O 1
ATOM 644 N N . GLY A 1 81 ? 6.072 -2.856 -3.901 1.00 74.25 81 GLY A N 1
ATOM 645 C CA . GLY A 1 81 ? 6.394 -2.995 -5.330 1.00 74.25 81 GLY A CA 1
ATOM 646 C C . GLY A 1 81 ? 6.673 -4.417 -5.834 1.00 74.25 81 GLY A C 1
ATOM 647 O O . GLY A 1 81 ? 6.619 -4.644 -7.048 1.00 74.25 81 GLY A O 1
ATOM 648 N N . GLU A 1 82 ? 6.954 -5.366 -4.935 1.00 75.94 82 GLU A N 1
ATOM 649 C CA . GLU A 1 82 ? 7.461 -6.719 -5.252 1.00 75.94 82 GLU A CA 1
ATOM 650 C C . GLU A 1 82 ? 6.563 -7.864 -4.749 1.00 75.94 82 GLU A C 1
ATOM 652 O O . GLU A 1 82 ? 7.026 -8.992 -4.540 1.00 75.94 82 GLU A O 1
ATOM 657 N N . GLU A 1 83 ? 5.282 -7.575 -4.529 1.00 85.88 83 GLU A N 1
ATOM 658 C CA . GLU A 1 83 ? 4.299 -8.590 -4.153 1.00 85.88 83 GLU A CA 1
ATOM 659 C C . GLU A 1 83 ? 3.722 -9.297 -5.377 1.00 85.88 83 GLU A C 1
ATOM 661 O O . GLU A 1 83 ? 3.358 -8.658 -6.373 1.00 85.88 83 GLU A O 1
ATOM 666 N N . ASP A 1 84 ? 3.596 -10.618 -5.262 1.00 88.00 84 ASP A N 1
ATOM 667 C CA . ASP A 1 84 ? 2.844 -11.429 -6.211 1.00 88.00 84 ASP A CA 1
ATOM 668 C C . ASP A 1 84 ? 1.364 -11.054 -6.148 1.00 88.00 84 ASP A C 1
ATOM 670 O O . ASP A 1 84 ? 0.853 -10.657 -5.094 1.00 88.00 84 ASP A O 1
ATOM 674 N N . ARG A 1 85 ? 0.658 -11.168 -7.281 1.00 89.19 85 ARG A N 1
ATOM 675 C CA . ARG A 1 85 ? -0.735 -10.723 -7.384 1.00 89.19 85 ARG A CA 1
ATOM 676 C C . ARG A 1 85 ? -1.683 -11.791 -7.925 1.00 89.19 85 ARG A C 1
ATOM 678 O O . ARG A 1 85 ? -1.440 -12.374 -8.974 1.00 89.19 85 ARG A O 1
ATOM 685 N N . ASP A 1 86 ? -2.814 -11.957 -7.249 1.00 93.62 86 ASP A N 1
ATOM 686 C CA . ASP A 1 86 ? -3.991 -12.726 -7.649 1.00 93.62 86 ASP A CA 1
ATOM 687 C C . ASP A 1 86 ? -5.214 -11.793 -7.698 1.00 93.62 86 ASP A C 1
ATOM 689 O O . ASP A 1 86 ? -5.866 -11.504 -6.689 1.00 93.62 86 ASP A O 1
ATOM 693 N N . LYS A 1 87 ? -5.543 -11.327 -8.908 1.00 91.81 87 LYS A N 1
ATOM 694 C CA . LYS A 1 87 ? -6.666 -10.405 -9.139 1.00 91.81 87 LYS A CA 1
ATOM 695 C C . LYS A 1 87 ? -8.018 -11.019 -8.783 1.00 91.81 87 LYS A C 1
ATOM 697 O O . LYS A 1 87 ? -8.900 -10.318 -8.289 1.00 91.81 87 LYS A O 1
ATOM 702 N N . GLN A 1 88 ? -8.211 -12.315 -9.037 1.00 93.12 88 GLN A N 1
ATOM 703 C CA . GLN A 1 88 ? -9.501 -12.963 -8.792 1.00 93.12 88 GLN A CA 1
ATOM 704 C C . GLN A 1 88 ? -9.778 -13.065 -7.295 1.00 93.12 88 GLN A C 1
ATOM 706 O O . GLN A 1 88 ? -10.881 -12.751 -6.839 1.00 93.12 88 GLN A O 1
ATOM 711 N N . ARG A 1 89 ? -8.771 -13.467 -6.513 1.00 94.25 89 ARG A N 1
ATOM 712 C CA . ARG A 1 89 ? -8.859 -13.444 -5.053 1.00 94.25 89 ARG A CA 1
ATOM 713 C C . ARG A 1 89 ? -8.974 -12.022 -4.523 1.00 94.25 89 ARG A C 1
ATOM 715 O O . ARG A 1 89 ? -9.776 -11.801 -3.617 1.00 94.25 89 ARG A O 1
ATOM 722 N N . GLY A 1 90 ? -8.264 -11.062 -5.110 1.00 94.25 90 GLY A N 1
ATOM 723 C CA . GLY A 1 90 ? -8.303 -9.676 -4.654 1.00 94.25 90 GLY A CA 1
ATOM 724 C C . GLY A 1 90 ? -9.686 -9.037 -4.702 1.00 94.25 90 GLY A C 1
ATOM 725 O O . GLY A 1 90 ? -10.080 -8.354 -3.757 1.00 94.25 90 GLY A O 1
ATOM 726 N N . LEU A 1 91 ? -10.493 -9.353 -5.720 1.00 95.12 91 LEU A N 1
ATOM 727 C CA . LEU A 1 91 ? -11.897 -8.928 -5.769 1.00 95.12 91 LEU A CA 1
ATOM 728 C C . LEU A 1 91 ? -12.714 -9.460 -4.580 1.00 95.12 91 LEU A C 1
ATOM 730 O O . LEU A 1 91 ? -13.543 -8.732 -4.026 1.00 95.12 91 LEU A O 1
ATOM 734 N N . ARG A 1 92 ? -12.470 -10.711 -4.162 1.00 96.69 92 ARG A N 1
ATOM 735 C CA . ARG A 1 92 ? -13.141 -11.324 -3.003 1.00 96.69 92 ARG A CA 1
ATOM 736 C C . ARG A 1 92 ? -12.683 -10.691 -1.692 1.00 96.69 92 ARG A C 1
ATOM 738 O O . ARG A 1 92 ? -13.530 -10.337 -0.881 1.00 96.69 92 ARG A O 1
ATOM 745 N N . VAL A 1 93 ? -11.374 -10.491 -1.515 1.00 96.94 93 VAL A N 1
ATOM 746 C CA . VAL A 1 93 ? -10.808 -9.836 -0.322 1.00 96.94 93 VAL A CA 1
ATOM 747 C C . VAL A 1 93 ? -11.358 -8.424 -0.179 1.00 96.94 93 VAL A C 1
ATOM 749 O O . VAL A 1 93 ? -11.823 -8.057 0.897 1.00 96.94 93 VAL A O 1
ATOM 752 N N . ARG A 1 94 ? -11.363 -7.642 -1.265 1.00 96.25 94 ARG A N 1
ATOM 753 C CA . ARG A 1 94 ? -11.907 -6.284 -1.244 1.00 96.25 94 ARG A CA 1
ATOM 754 C C . ARG A 1 94 ? -13.386 -6.297 -0.870 1.00 96.25 94 ARG A C 1
ATOM 756 O O . ARG A 1 94 ? -13.784 -5.537 0.001 1.00 96.25 94 ARG A O 1
ATOM 763 N N . ARG A 1 95 ? -14.201 -7.165 -1.479 1.00 95.25 95 ARG A N 1
ATOM 764 C CA . ARG A 1 95 ? -15.629 -7.278 -1.133 1.00 95.25 95 ARG A CA 1
ATOM 765 C C . ARG A 1 95 ? -15.825 -7.597 0.351 1.00 95.25 95 ARG A C 1
ATOM 767 O O . ARG A 1 95 ? -16.566 -6.877 1.008 1.00 95.25 95 ARG A O 1
ATOM 774 N N . ALA A 1 96 ? -15.122 -8.607 0.861 1.00 96.44 96 ALA A N 1
ATOM 775 C CA . ALA A 1 96 ? -15.210 -9.026 2.257 1.00 96.44 96 ALA A CA 1
ATOM 776 C C . ALA A 1 96 ? -14.743 -7.927 3.228 1.00 96.44 96 ALA A C 1
ATOM 778 O O . ALA A 1 96 ? -15.340 -7.734 4.280 1.00 96.44 96 ALA A O 1
ATOM 779 N N . PHE A 1 97 ? -13.723 -7.142 2.865 1.00 96.56 97 PHE A N 1
ATOM 780 C CA . PHE A 1 97 ? -13.288 -5.997 3.670 1.00 96.56 97 PHE A CA 1
ATOM 781 C C . PHE A 1 97 ? -14.385 -4.937 3.840 1.00 96.56 97 PHE A C 1
ATOM 783 O O . PHE A 1 97 ? -14.485 -4.336 4.905 1.00 96.56 97 PHE A O 1
ATOM 790 N N . PHE A 1 98 ? -15.210 -4.708 2.812 1.00 95.38 98 PHE A N 1
ATOM 791 C CA . PHE A 1 98 ? -16.300 -3.726 2.852 1.00 95.38 98 PHE A CA 1
ATOM 792 C C . PHE A 1 98 ? -17.592 -4.246 3.500 1.00 95.38 98 PHE A C 1
ATOM 794 O O . PHE A 1 98 ? -18.557 -3.487 3.608 1.00 95.38 98 PHE A O 1
ATOM 801 N N . GLU A 1 99 ? -17.630 -5.496 3.964 1.00 94.56 99 GLU A N 1
ATOM 802 C CA . GLU A 1 99 ? -18.718 -5.967 4.820 1.00 94.56 99 GLU A CA 1
ATOM 803 C C . GLU A 1 99 ? -18.749 -5.156 6.123 1.00 94.56 99 GLU A C 1
ATOM 805 O O . GLU A 1 99 ? -17.708 -4.814 6.685 1.00 94.56 99 GLU A O 1
ATOM 810 N N . GLU A 1 100 ? -19.953 -4.837 6.611 1.00 92.62 100 GLU A N 1
ATOM 811 C CA . GLU A 1 100 ? -20.164 -3.866 7.696 1.00 92.62 100 GLU A CA 1
ATOM 812 C C . GLU A 1 100 ? -19.310 -4.163 8.940 1.00 92.62 100 GLU A C 1
ATOM 814 O O . GLU A 1 100 ? -18.715 -3.248 9.505 1.00 92.62 100 GLU A O 1
ATOM 819 N N . GLY A 1 101 ? -19.210 -5.432 9.349 1.00 93.31 101 GLY A N 1
ATOM 820 C CA . GLY A 1 101 ? -18.397 -5.831 10.500 1.00 93.31 101 GLY A CA 1
ATOM 821 C C . GLY A 1 101 ? -16.897 -5.637 10.265 1.00 93.31 101 GLY A C 1
ATOM 822 O O . GLY A 1 101 ? -16.209 -5.066 11.111 1.00 93.31 101 GLY A O 1
ATOM 823 N N . ALA A 1 102 ? -16.396 -6.047 9.097 1.00 94.75 102 ALA A N 1
ATOM 824 C CA . ALA A 1 102 ? -14.976 -5.993 8.765 1.00 94.75 102 ALA A CA 1
ATOM 825 C C . ALA A 1 102 ? -14.463 -4.551 8.657 1.00 94.75 102 ALA A C 1
ATOM 827 O O . ALA A 1 102 ? -13.444 -4.212 9.262 1.00 94.75 102 ALA A O 1
ATOM 828 N N . ILE A 1 103 ? -15.188 -3.673 7.957 1.00 95.25 103 ILE A N 1
ATOM 829 C CA . ILE A 1 103 ? -14.760 -2.279 7.782 1.00 95.25 103 ILE A CA 1
ATOM 830 C C . ILE A 1 103 ? -14.848 -1.474 9.083 1.00 95.25 103 ILE A C 1
ATOM 832 O O . ILE A 1 103 ? -14.001 -0.615 9.339 1.00 95.25 103 ILE A O 1
ATOM 836 N N . LYS A 1 104 ? -15.839 -1.766 9.938 1.00 94.69 104 LYS A N 1
ATOM 837 C CA . LYS A 1 104 ? -15.935 -1.164 11.273 1.00 94.69 104 LYS A CA 1
ATOM 838 C C . LYS A 1 104 ? -14.779 -1.609 12.154 1.00 94.69 104 LYS A C 1
ATOM 840 O O . LYS A 1 104 ? -14.123 -0.761 12.754 1.00 94.69 104 LYS A O 1
ATOM 845 N N . ALA A 1 105 ? -14.491 -2.908 12.193 1.00 94.81 105 ALA A N 1
ATOM 846 C CA . ALA A 1 105 ? -13.361 -3.440 12.945 1.00 94.81 105 ALA A CA 1
ATOM 847 C C . ALA A 1 105 ? -12.037 -2.835 12.453 1.00 94.81 105 ALA A C 1
ATOM 849 O O . ALA A 1 105 ? -11.234 -2.363 13.253 1.00 94.81 105 ALA A O 1
ATOM 850 N N . ALA A 1 106 ? -11.852 -2.730 11.135 1.00 95.50 106 ALA A N 1
ATOM 851 C CA . ALA A 1 106 ? -10.699 -2.067 10.536 1.00 95.50 106 ALA A CA 1
ATOM 852 C C . ALA A 1 106 ? -10.554 -0.610 11.001 1.00 95.50 106 ALA A C 1
ATOM 854 O O . ALA A 1 106 ? -9.483 -0.212 11.461 1.00 95.50 106 ALA A O 1
ATOM 855 N N . TYR A 1 107 ? -11.630 0.180 10.923 1.00 94.44 107 TYR A N 1
ATOM 856 C CA . TYR A 1 107 ? -11.608 1.581 11.342 1.00 94.44 107 TYR A CA 1
ATOM 857 C C . TYR A 1 107 ? -11.347 1.731 12.848 1.00 94.44 107 TYR A C 1
ATOM 859 O O . TYR A 1 107 ? -10.510 2.543 13.246 1.00 94.44 107 TYR A O 1
ATOM 867 N N . ALA A 1 108 ? -12.011 0.925 13.685 1.00 92.69 108 ALA A N 1
ATOM 868 C CA . ALA A 1 108 ? -11.816 0.915 15.135 1.00 92.69 108 ALA A CA 1
ATOM 869 C C . ALA A 1 108 ? -10.370 0.579 15.501 1.00 92.69 108 ALA A C 1
ATOM 871 O O . ALA A 1 108 ? -9.755 1.280 16.305 1.00 92.69 108 ALA A O 1
ATOM 872 N N . PHE A 1 109 ? -9.818 -0.462 14.876 1.00 92.88 109 PHE A N 1
ATOM 873 C CA . PHE A 1 109 ? -8.439 -0.881 15.069 1.00 92.88 109 PHE A CA 1
ATOM 874 C C . PHE A 1 109 ? -7.456 0.228 14.684 1.00 92.88 109 PHE A C 1
ATOM 876 O O . PHE A 1 109 ? -6.635 0.632 15.509 1.00 92.88 109 PHE A O 1
ATOM 883 N N . CYS A 1 110 ? -7.569 0.787 13.475 1.00 92.12 110 CYS A N 1
ATOM 884 C CA . CYS A 1 110 ? -6.676 1.859 13.042 1.00 92.12 110 CYS A CA 1
ATOM 885 C C . CYS A 1 110 ? -6.770 3.078 13.972 1.00 92.12 110 CYS A C 1
ATOM 887 O O . CYS A 1 110 ? -5.742 3.632 14.360 1.00 92.12 110 CYS A O 1
ATOM 889 N N . ARG A 1 111 ? -7.989 3.464 14.381 1.00 89.56 111 ARG A N 1
ATOM 890 C CA . ARG A 1 111 ? -8.224 4.573 15.317 1.00 89.56 111 ARG A CA 1
ATOM 891 C C . ARG A 1 111 ? -7.577 4.303 16.675 1.00 89.56 111 ARG A C 1
ATOM 893 O O . ARG A 1 111 ? -6.929 5.190 17.222 1.00 89.56 111 ARG A O 1
ATOM 900 N N . LYS A 1 112 ? -7.693 3.075 17.191 1.00 88.06 112 LYS A N 1
ATOM 901 C CA . LYS A 1 112 ? -7.021 2.649 18.424 1.00 88.06 112 LYS A CA 1
ATOM 902 C C . LYS A 1 112 ? -5.507 2.806 18.296 1.00 88.06 112 LYS A C 1
ATOM 904 O O . LYS A 1 112 ? -4.902 3.367 19.195 1.00 88.06 112 LYS A O 1
ATOM 909 N N . CYS A 1 113 ? -4.896 2.387 17.186 1.00 86.62 113 CYS A N 1
ATOM 910 C CA . CYS A 1 113 ? -3.442 2.467 17.000 1.00 86.62 113 CYS A CA 1
ATOM 911 C C . CYS A 1 113 ? -2.880 3.896 16.989 1.00 86.62 113 CYS A C 1
ATOM 913 O O . CYS A 1 113 ? -1.748 4.101 17.444 1.00 86.62 113 CYS A O 1
ATOM 915 N N . VAL A 1 114 ? -3.628 4.866 16.456 1.00 84.81 114 VAL A N 1
ATOM 916 C CA . VAL A 1 114 ? -3.160 6.258 16.305 1.00 84.81 114 VAL A CA 1
ATOM 917 C C . VAL A 1 114 ? -3.622 7.198 17.417 1.00 84.81 114 VAL A C 1
ATOM 919 O O . VAL A 1 114 ? -3.113 8.311 17.519 1.00 84.81 114 VAL A O 1
ATOM 922 N N . GLY A 1 115 ? -4.547 6.750 18.266 1.00 80.38 115 GLY A N 1
ATOM 923 C CA . GLY A 1 115 ? -5.149 7.562 19.318 1.00 80.38 115 GLY A CA 1
ATOM 924 C C . GLY A 1 115 ? -6.461 8.222 18.897 1.00 80.38 115 GLY A C 1
ATOM 925 O O . GLY A 1 115 ? -6.746 8.447 17.716 1.00 80.38 115 GLY A O 1
ATOM 926 N N . ASN A 1 116 ? -7.291 8.536 19.892 1.00 74.88 116 ASN A N 1
ATOM 927 C CA . ASN A 1 116 ? -8.571 9.199 19.670 1.00 74.88 116 ASN A CA 1
ATOM 928 C C . ASN A 1 116 ? -8.367 10.604 19.085 1.00 74.88 116 ASN A C 1
ATOM 930 O O . ASN A 1 116 ? -7.608 11.390 19.626 1.00 74.88 116 ASN A O 1
ATOM 934 N N . GLY A 1 117 ? -9.076 10.918 17.994 1.00 74.94 117 GLY A N 1
ATOM 935 C CA . GLY A 1 117 ? -8.989 12.216 17.307 1.00 74.94 117 GLY A CA 1
ATOM 936 C C . GLY A 1 117 ? -8.018 12.234 16.122 1.00 74.94 117 GLY A C 1
ATOM 937 O O . GLY A 1 117 ? -8.242 12.976 15.171 1.00 74.94 117 GLY A O 1
ATOM 938 N N . ASN A 1 118 ? -7.042 11.324 16.092 1.00 81.06 118 ASN A N 1
ATOM 939 C CA . ASN A 1 118 ? -5.976 11.312 15.080 1.00 81.06 118 ASN A CA 1
ATOM 940 C C . ASN A 1 118 ? -6.334 10.522 13.802 1.00 81.06 118 ASN A C 1
ATOM 942 O O . ASN A 1 118 ? -5.521 10.406 12.885 1.00 81.06 118 ASN A O 1
ATOM 946 N N . LEU A 1 119 ? -7.561 9.985 13.719 1.00 89.06 119 LEU A N 1
ATOM 947 C CA . LEU A 1 119 ? -8.091 9.300 12.532 1.00 89.06 119 LEU A CA 1
ATOM 948 C C . LEU A 1 119 ? -9.506 9.776 12.163 1.00 89.06 119 LEU A C 1
ATOM 950 O O . LEU A 1 119 ? -10.485 9.040 12.356 1.00 89.06 119 LEU A O 1
ATOM 954 N N . PRO A 1 120 ? -9.654 10.995 11.617 1.00 89.00 120 PRO A N 1
ATOM 955 C CA . PRO A 1 120 ? -10.926 11.407 11.043 1.00 89.00 120 PRO A CA 1
ATOM 956 C C . PRO A 1 120 ? -11.292 10.495 9.862 1.00 89.00 120 PRO A C 1
ATOM 958 O O . PRO A 1 120 ? -10.418 9.963 9.172 1.00 89.00 120 PRO A O 1
ATOM 961 N N . LEU A 1 121 ? -12.591 10.330 9.599 1.00 89.56 121 LEU A N 1
ATOM 962 C CA . LEU A 1 121 ? -13.085 9.414 8.561 1.00 89.56 121 LEU A CA 1
ATOM 963 C C . LEU A 1 121 ? -12.480 9.708 7.177 1.00 89.56 121 LEU A C 1
ATOM 965 O O . LEU A 1 121 ? -12.113 8.785 6.458 1.00 89.56 121 LEU A O 1
ATOM 969 N N . ILE A 1 122 ? -12.280 10.986 6.844 1.00 89.31 122 ILE A N 1
ATOM 970 C CA . ILE A 1 122 ? -11.654 11.408 5.583 1.00 89.31 122 ILE A CA 1
ATOM 971 C C . ILE A 1 122 ? -10.222 10.876 5.410 1.00 89.31 122 ILE A C 1
ATOM 973 O O . ILE A 1 122 ? -9.800 10.580 4.292 1.00 89.31 122 ILE A O 1
ATOM 977 N N . LYS A 1 123 ? -9.480 10.704 6.512 1.00 90.19 123 LYS A N 1
ATOM 978 C CA . LYS A 1 123 ? -8.132 10.128 6.493 1.00 90.19 123 LYS A CA 1
ATOM 979 C C . LYS A 1 123 ? -8.184 8.624 6.248 1.00 90.19 123 LYS A C 1
ATOM 981 O O . LYS A 1 123 ? -7.393 8.094 5.476 1.00 90.19 123 LYS A O 1
ATOM 986 N N . PHE A 1 124 ? -9.159 7.944 6.846 1.00 93.50 124 PHE A N 1
ATOM 987 C CA . PHE A 1 124 ? -9.390 6.526 6.589 1.00 93.50 124 PHE A CA 1
ATOM 988 C C . PHE A 1 124 ? -9.800 6.269 5.127 1.00 93.50 124 PHE A C 1
ATOM 990 O O . PHE A 1 124 ? -9.281 5.354 4.489 1.00 93.50 124 PHE A O 1
ATOM 997 N N . GLU A 1 125 ? -10.636 7.136 4.546 1.00 92.81 125 GLU A N 1
ATOM 998 C CA . GLU A 1 125 ? -10.945 7.125 3.108 1.00 92.81 125 GLU A CA 1
ATOM 999 C C . GLU A 1 125 ? -9.692 7.325 2.236 1.00 92.81 125 GLU A C 1
ATOM 1001 O O . GLU A 1 125 ? -9.538 6.665 1.209 1.00 92.81 125 GLU A O 1
ATOM 1006 N N . GLU A 1 126 ? -8.780 8.227 2.617 1.00 91.31 126 GLU A N 1
ATOM 1007 C CA . GLU A 1 126 ? -7.495 8.429 1.928 1.00 91.31 126 GLU A CA 1
ATOM 1008 C C . GLU A 1 126 ? -6.635 7.160 1.939 1.00 91.31 126 GLU A C 1
ATOM 1010 O O . GLU A 1 126 ? -6.120 6.768 0.890 1.00 91.31 126 GLU A O 1
ATOM 1015 N N . MET A 1 127 ? -6.539 6.479 3.084 1.00 94.31 127 MET A N 1
ATOM 1016 C CA . MET A 1 127 ? -5.815 5.209 3.209 1.00 94.31 127 MET A CA 1
ATOM 1017 C C . MET A 1 127 ? -6.405 4.137 2.282 1.00 94.31 127 MET A C 1
ATOM 1019 O O . MET A 1 127 ? -5.662 3.464 1.570 1.00 94.31 127 MET A O 1
ATOM 1023 N N . ILE A 1 128 ? -7.738 4.024 2.223 1.00 95.06 128 ILE A N 1
ATOM 1024 C CA . ILE A 1 128 ? -8.438 3.097 1.320 1.00 95.06 128 ILE A CA 1
ATOM 1025 C C . ILE A 1 128 ? -8.185 3.449 -0.153 1.00 95.06 128 ILE A C 1
ATOM 1027 O O . ILE A 1 128 ? -7.935 2.559 -0.962 1.00 95.06 128 ILE A O 1
ATOM 1031 N N . ARG A 1 129 ? -8.196 4.734 -0.528 1.00 92.00 129 ARG A N 1
ATOM 1032 C CA . ARG A 1 129 ? -7.887 5.150 -1.909 1.00 92.00 129 ARG A CA 1
ATOM 1033 C C . ARG A 1 129 ? -6.456 4.802 -2.308 1.00 92.00 129 ARG A C 1
ATOM 1035 O O . ARG A 1 129 ? -6.231 4.357 -3.431 1.00 92.00 129 ARG A O 1
ATOM 1042 N N . ARG A 1 130 ? -5.489 4.976 -1.404 1.00 91.25 130 ARG A N 1
ATOM 1043 C CA . ARG A 1 130 ? -4.103 4.548 -1.646 1.00 91.25 130 ARG A CA 1
ATOM 1044 C C . ARG A 1 130 ? -3.994 3.031 -1.756 1.00 91.25 130 ARG A C 1
ATOM 1046 O O . ARG A 1 130 ? -3.293 2.551 -2.641 1.00 91.25 130 ARG A O 1
ATOM 1053 N N . ALA A 1 131 ? -4.724 2.291 -0.924 1.00 93.31 131 ALA A N 1
ATOM 1054 C CA . ALA A 1 131 ? -4.828 0.837 -1.017 1.00 93.31 131 ALA A CA 1
ATOM 1055 C C . ALA A 1 131 ? -5.405 0.375 -2.366 1.00 93.31 131 ALA A C 1
ATOM 1057 O O . ALA A 1 131 ? -4.860 -0.545 -2.972 1.00 93.31 131 ALA A O 1
ATOM 1058 N N . ASP A 1 132 ? -6.449 1.047 -2.867 1.00 92.25 132 ASP A N 1
ATOM 1059 C CA . ASP A 1 132 ? -7.003 0.821 -4.207 1.00 92.25 132 ASP A CA 1
ATOM 1060 C C . ASP A 1 132 ? -5.963 1.110 -5.301 1.00 92.25 132 ASP A C 1
ATOM 1062 O O . ASP A 1 132 ? -5.800 0.300 -6.208 1.00 92.25 132 ASP A O 1
ATOM 1066 N N . ARG A 1 133 ? -5.229 2.229 -5.216 1.00 87.94 133 ARG A N 1
ATOM 1067 C CA . ARG A 1 133 ? -4.219 2.596 -6.226 1.00 87.94 133 ARG A CA 1
ATOM 1068 C C . ARG A 1 133 ? -3.040 1.625 -6.257 1.00 87.94 133 ARG A C 1
ATOM 1070 O O . ARG A 1 133 ? -2.561 1.285 -7.332 1.00 87.94 133 ARG A O 1
ATOM 1077 N N . LEU A 1 134 ? -2.562 1.200 -5.089 1.00 88.69 134 LEU A N 1
ATOM 1078 C CA . LEU A 1 134 ? -1.497 0.200 -4.972 1.00 88.69 134 LEU A CA 1
ATOM 1079 C C . LEU A 1 134 ? -2.009 -1.218 -5.264 1.00 88.69 134 LEU A C 1
ATOM 1081 O O . LEU A 1 134 ? -1.206 -2.138 -5.418 1.00 88.69 134 LEU A O 1
ATOM 1085 N N . ASP A 1 135 ? -3.331 -1.394 -5.365 1.00 91.12 135 ASP A N 1
ATOM 1086 C CA . ASP A 1 135 ? -4.019 -2.666 -5.573 1.00 91.12 135 ASP A CA 1
ATOM 1087 C C . ASP A 1 135 ? -3.539 -3.736 -4.570 1.00 91.12 135 ASP A C 1
ATOM 1089 O O . ASP A 1 135 ? -3.218 -4.873 -4.911 1.00 91.12 135 ASP A O 1
ATOM 1093 N N . ILE A 1 136 ? -3.495 -3.347 -3.286 1.00 94.25 136 ILE A N 1
ATOM 1094 C CA . ILE A 1 136 ? -3.091 -4.243 -2.184 1.00 94.25 136 ILE A CA 1
ATOM 1095 C C . ILE A 1 136 ? -4.042 -5.433 -2.041 1.00 94.25 136 ILE A C 1
ATOM 1097 O O . ILE A 1 136 ? -3.685 -6.473 -1.497 1.00 94.25 136 ILE A O 1
ATOM 1101 N N . TRP A 1 137 ? -5.274 -5.266 -2.523 1.00 95.44 137 TRP A N 1
ATOM 1102 C CA . TRP A 1 137 ? -6.310 -6.287 -2.502 1.00 95.44 137 TRP A CA 1
ATOM 1103 C C . TRP A 1 137 ? -5.866 -7.529 -3.255 1.00 95.44 137 TRP A C 1
ATOM 1105 O O . TRP A 1 137 ? -6.153 -8.637 -2.819 1.00 95.44 137 TRP A O 1
ATOM 1115 N N . SER A 1 138 ? -5.149 -7.338 -4.361 1.00 94.62 138 SER A N 1
ATOM 1116 C CA . SER A 1 138 ? -4.696 -8.427 -5.210 1.00 94.62 138 SER A CA 1
ATOM 1117 C C . SER A 1 138 ? -3.439 -9.109 -4.688 1.00 94.62 138 SER A C 1
ATOM 1119 O O . SER A 1 138 ? -2.971 -10.009 -5.363 1.00 94.62 138 SER A O 1
ATOM 1121 N N . TYR A 1 139 ? -2.866 -8.749 -3.537 1.00 94.06 139 TYR A N 1
ATOM 1122 C CA . TYR A 1 139 ? -1.672 -9.438 -3.036 1.00 94.06 139 TYR A CA 1
ATOM 1123 C C . TYR A 1 139 ? -1.921 -10.931 -2.799 1.00 94.06 139 TYR A C 1
ATOM 1125 O O . TYR A 1 139 ? -2.891 -11.339 -2.159 1.00 94.06 139 TYR A O 1
ATOM 1133 N N . ALA A 1 140 ? -1.038 -11.771 -3.333 1.00 92.94 140 ALA A N 1
ATOM 1134 C CA . ALA A 1 140 ? -1.196 -13.214 -3.286 1.00 92.94 140 ALA A CA 1
ATOM 1135 C C . ALA A 1 140 ? -1.191 -13.715 -1.834 1.00 92.94 140 ALA A C 1
ATOM 1137 O O . ALA A 1 140 ? -0.270 -13.465 -1.053 1.00 92.94 140 ALA A O 1
ATOM 1138 N N . GLY A 1 141 ? -2.238 -14.450 -1.463 1.00 93.62 141 GLY A N 1
ATOM 1139 C CA . GLY A 1 141 ? -2.364 -14.998 -0.114 1.00 93.62 141 GLY A CA 1
ATOM 1140 C C . GLY A 1 141 ? -2.965 -14.051 0.925 1.00 93.62 141 GLY A C 1
ATOM 1141 O O . GLY A 1 141 ? -3.273 -14.526 2.013 1.00 93.62 141 GLY A O 1
ATOM 1142 N N . ILE A 1 142 ? -3.203 -12.772 0.608 1.00 95.00 142 ILE A N 1
ATOM 1143 C CA . ILE A 1 142 ? -3.698 -11.808 1.597 1.00 95.00 142 ILE A CA 1
ATOM 1144 C C . ILE A 1 142 ? -5.049 -12.237 2.195 1.00 95.00 142 ILE A C 1
ATOM 1146 O O . ILE A 1 142 ? -5.936 -12.767 1.507 1.00 95.00 142 ILE A O 1
ATOM 1150 N N . GLU A 1 143 ? -5.200 -12.007 3.497 1.00 93.94 143 GLU A N 1
ATOM 1151 C CA . GLU A 1 143 ? -6.445 -12.173 4.244 1.00 93.94 143 GLU A CA 1
ATOM 1152 C C . GLU A 1 143 ? -6.997 -10.811 4.691 1.00 93.94 143 GLU A C 1
ATOM 1154 O O . GLU A 1 143 ? -6.255 -9.851 4.901 1.00 93.94 143 GLU A O 1
ATOM 1159 N N . VAL A 1 144 ? -8.318 -10.727 4.878 1.00 95.62 144 VAL A N 1
ATOM 1160 C CA . VAL A 1 144 ? -9.014 -9.475 5.239 1.00 95.62 144 VAL A CA 1
ATOM 1161 C C . VAL A 1 144 ? -8.473 -8.867 6.535 1.00 95.62 144 VAL A C 1
ATOM 1163 O O . VAL A 1 144 ? -8.326 -7.650 6.624 1.00 95.62 144 VAL A O 1
ATOM 1166 N N . TRP A 1 145 ? -8.124 -9.699 7.521 1.00 93.44 145 TRP A N 1
ATOM 1167 C CA . TRP A 1 145 ? -7.608 -9.230 8.810 1.00 93.44 145 TRP A CA 1
ATOM 1168 C C . TRP A 1 145 ? -6.250 -8.520 8.692 1.00 93.44 145 TRP A C 1
ATOM 1170 O O . TRP A 1 145 ? -5.917 -7.716 9.554 1.00 93.44 145 TRP A O 1
ATOM 1180 N N . CYS A 1 146 ? -5.478 -8.764 7.626 1.00 94.31 146 CYS A N 1
ATOM 1181 C CA . CYS A 1 146 ? -4.187 -8.109 7.411 1.00 94.31 146 CYS A CA 1
ATOM 1182 C C . CYS A 1 146 ? -4.343 -6.666 6.921 1.00 94.31 146 CYS A C 1
ATOM 1184 O O . CYS A 1 146 ? -3.475 -5.824 7.162 1.00 94.31 146 CYS A O 1
ATOM 1186 N N . VAL A 1 147 ? -5.444 -6.375 6.220 1.00 95.94 147 VAL A N 1
ATOM 1187 C CA . VAL A 1 147 ? -5.667 -5.099 5.530 1.00 95.94 147 VAL A CA 1
ATOM 1188 C C . VAL A 1 147 ? -5.525 -3.893 6.468 1.00 95.94 147 VAL A C 1
ATOM 1190 O O . VAL A 1 147 ? -4.791 -2.975 6.106 1.00 95.94 147 VAL A O 1
ATOM 1193 N N . PRO A 1 148 ? -6.118 -3.856 7.677 1.00 95.31 148 PRO A N 1
ATOM 1194 C CA . PRO A 1 148 ? -6.001 -2.697 8.566 1.00 95.31 148 PRO A CA 1
ATOM 1195 C C . PRO A 1 148 ? -4.555 -2.372 8.964 1.00 95.31 148 PRO A C 1
ATOM 1197 O O . PRO A 1 148 ? -4.198 -1.200 9.085 1.00 95.31 148 PRO A O 1
ATOM 1200 N N . HIS A 1 149 ? -3.692 -3.384 9.101 1.00 93.81 149 HIS A N 1
ATOM 1201 C CA . HIS A 1 149 ? -2.267 -3.172 9.368 1.00 93.81 149 HIS A CA 1
ATOM 1202 C C . HIS A 1 149 ? -1.558 -2.535 8.173 1.00 93.81 149 HIS A C 1
ATOM 1204 O O . HIS A 1 149 ? -0.755 -1.624 8.354 1.00 93.81 149 HIS A O 1
ATOM 1210 N N . ILE A 1 150 ? -1.887 -2.970 6.953 1.00 94.50 150 ILE A N 1
ATOM 1211 C CA . ILE A 1 150 ? -1.360 -2.376 5.718 1.00 94.50 150 ILE A CA 1
ATOM 1212 C C . ILE A 1 150 ? -1.836 -0.928 5.577 1.00 94.50 150 ILE A C 1
ATOM 1214 O O . ILE A 1 150 ? -1.043 -0.053 5.239 1.00 94.50 150 ILE A O 1
ATOM 1218 N N . LEU A 1 151 ? -3.106 -0.655 5.884 1.00 94.94 151 LEU A N 1
ATOM 1219 C CA . LEU A 1 151 ? -3.679 0.687 5.822 1.00 94.94 151 LEU A CA 1
ATOM 1220 C C . LEU A 1 151 ? -2.912 1.675 6.719 1.00 94.94 151 LEU A C 1
ATOM 1222 O O . LEU A 1 151 ? -2.649 2.796 6.286 1.00 94.94 151 LEU A O 1
ATOM 1226 N N . LEU A 1 152 ? -2.478 1.263 7.918 1.00 92.25 152 LEU A N 1
ATOM 1227 C CA . LEU A 1 152 ? -1.653 2.099 8.808 1.00 92.25 152 LEU A CA 1
ATOM 1228 C C . LEU A 1 152 ? -0.317 2.537 8.182 1.00 92.25 152 LEU A C 1
ATOM 1230 O O . LEU A 1 152 ? 0.207 3.589 8.543 1.00 92.25 152 LEU A O 1
ATOM 1234 N N . LEU A 1 153 ? 0.231 1.771 7.235 1.00 91.88 153 LEU A N 1
ATOM 1235 C CA . LEU A 1 153 ? 1.473 2.116 6.530 1.00 91.88 153 LEU A CA 1
ATOM 1236 C C . LEU A 1 153 ? 1.259 3.196 5.449 1.00 91.88 153 LEU A C 1
ATOM 1238 O O . LEU A 1 153 ? 2.226 3.799 4.982 1.00 91.88 153 LEU A O 1
ATOM 1242 N N . LEU A 1 154 ? 0.005 3.445 5.049 1.00 91.81 154 LEU A N 1
ATOM 1243 C CA . LEU A 1 154 ? -0.383 4.283 3.905 1.00 91.81 154 LEU A CA 1
ATOM 1244 C C . LEU A 1 154 ? -0.815 5.706 4.287 1.00 91.81 154 LEU A C 1
ATOM 1246 O O . LEU A 1 154 ? -1.448 6.401 3.485 1.00 91.81 154 LEU A O 1
ATOM 1250 N N . ALA A 1 155 ? -0.498 6.161 5.496 1.00 90.06 155 ALA A N 1
ATOM 1251 C CA . ALA A 1 155 ? -0.815 7.513 5.932 1.00 90.06 155 ALA A CA 1
ATOM 1252 C C . ALA A 1 155 ? 0.184 8.060 6.950 1.00 90.06 155 ALA A C 1
ATOM 1254 O O . ALA A 1 155 ? 0.901 7.318 7.624 1.00 90.06 155 ALA A O 1
ATOM 1255 N N . ASP A 1 156 ? 0.174 9.386 7.036 1.00 87.75 156 ASP A N 1
ATOM 1256 C CA . ASP A 1 156 ? 0.766 10.152 8.124 1.00 87.75 156 ASP A CA 1
ATOM 1257 C C . ASP A 1 156 ? -0.323 10.585 9.091 1.00 87.75 156 ASP A C 1
ATOM 1259 O O . ASP A 1 156 ? -1.426 10.954 8.680 1.00 87.75 156 ASP A O 1
ATOM 1263 N N . PHE A 1 157 ? 0.002 10.558 10.373 1.00 85.50 157 PHE A N 1
ATOM 1264 C CA . PHE A 1 157 ? -0.894 10.886 11.466 1.00 85.50 157 PHE A CA 1
ATOM 1265 C C . PHE A 1 157 ? -0.255 11.999 12.283 1.00 85.50 157 PHE A C 1
ATOM 1267 O O . PHE A 1 157 ? 0.877 11.857 12.743 1.00 85.50 157 PHE A O 1
ATOM 1274 N N . ALA A 1 158 ? -0.968 13.105 12.468 1.00 74.31 158 ALA A N 1
ATOM 1275 C CA . ALA A 1 158 ? -0.613 14.055 13.510 1.00 74.31 158 ALA A CA 1
ATOM 1276 C C . ALA A 1 158 ? -0.986 13.398 14.837 1.00 74.31 158 ALA A C 1
ATOM 1278 O O . ALA A 1 158 ? -2.127 12.967 14.991 1.00 74.31 158 ALA A O 1
ATOM 1279 N N . VAL A 1 159 ? -0.032 13.235 15.749 1.00 63.78 159 VAL A N 1
ATOM 1280 C CA . VAL A 1 159 ? -0.323 12.623 17.044 1.00 63.78 159 VAL A CA 1
ATOM 1281 C C . VAL A 1 159 ? 0.242 13.476 18.147 1.00 63.78 159 VAL A C 1
ATOM 1283 O O . VAL A 1 159 ? 1.459 13.464 18.308 1.00 63.78 159 VAL A O 1
ATOM 1286 N N . ASP A 1 160 ? -0.651 14.161 18.875 1.00 56.66 160 ASP A N 1
ATOM 1287 C CA . ASP A 1 160 ? -0.504 14.921 20.141 1.00 56.66 160 ASP A CA 1
ATOM 1288 C C . ASP A 1 160 ? 0.693 15.890 20.259 1.00 56.66 160 ASP A C 1
ATOM 1290 O O . ASP A 1 160 ? 0.805 16.681 21.188 1.00 56.66 160 ASP A O 1
ATOM 1294 N N . THR A 1 161 ? 1.575 15.858 19.282 1.00 55.94 161 THR A N 1
ATOM 1295 C CA . THR A 1 161 ? 2.803 16.590 19.073 1.00 55.94 161 THR A CA 1
ATOM 1296 C C . THR A 1 161 ? 2.623 17.229 17.703 1.00 55.94 161 THR A C 1
ATOM 1298 O O . THR A 1 161 ? 2.012 16.639 16.807 1.00 55.94 161 THR A O 1
ATOM 1301 N N . ASN A 1 162 ? 3.153 18.429 17.493 1.00 63.28 162 ASN A N 1
ATOM 1302 C CA . ASN A 1 162 ? 3.101 19.095 16.184 1.00 63.28 162 ASN A CA 1
ATOM 1303 C C . ASN A 1 162 ? 3.889 18.340 15.081 1.00 63.28 162 ASN A C 1
ATOM 1305 O O . ASN A 1 162 ? 4.119 18.888 14.006 1.00 63.28 162 ASN A O 1
ATOM 1309 N N . GLN A 1 163 ? 4.323 17.099 15.332 1.00 70.94 163 GLN A N 1
ATOM 1310 C CA . GLN A 1 163 ? 5.114 16.265 14.439 1.00 70.94 163 GLN A CA 1
ATOM 1311 C C . GLN A 1 163 ? 4.273 15.111 13.882 1.00 70.94 163 GLN A C 1
ATOM 1313 O O . GLN A 1 163 ? 3.709 14.287 14.606 1.00 70.94 163 GLN A O 1
ATOM 1318 N N . ALA A 1 164 ? 4.204 15.038 12.554 1.00 81.38 164 ALA A N 1
ATOM 1319 C CA . ALA A 1 164 ? 3.528 13.953 11.859 1.00 81.38 164 ALA A CA 1
ATOM 1320 C C . ALA A 1 164 ? 4.302 12.639 12.014 1.00 81.38 164 ALA A C 1
ATOM 1322 O O . ALA A 1 164 ? 5.528 12.600 11.903 1.00 81.38 164 ALA A O 1
ATOM 1323 N N . CYS A 1 165 ? 3.589 11.533 12.180 1.00 86.06 165 CYS A N 1
ATOM 1324 C CA . CYS A 1 165 ? 4.154 10.207 12.390 1.00 86.06 165 CYS A CA 1
ATOM 1325 C C . CYS A 1 165 ? 3.563 9.184 11.420 1.00 86.06 165 CYS A C 1
ATOM 1327 O O . CYS A 1 165 ? 2.423 9.318 10.982 1.00 86.06 165 CYS A O 1
ATOM 1329 N N . HIS A 1 166 ? 4.301 8.114 11.144 1.00 87.56 166 HIS A N 1
ATOM 1330 C CA . HIS A 1 166 ? 3.839 7.013 10.302 1.00 87.56 166 HIS A CA 1
ATOM 1331 C C . HIS A 1 166 ? 4.239 5.648 10.845 1.00 87.56 166 HIS A C 1
ATOM 1333 O O . HIS A 1 166 ? 5.111 5.534 11.704 1.00 87.56 166 HIS A O 1
ATOM 1339 N N . PHE A 1 167 ? 3.614 4.596 10.319 1.00 88.88 167 PHE A N 1
ATOM 1340 C CA . PHE A 1 167 ? 3.940 3.218 10.671 1.00 88.88 167 PHE A CA 1
ATOM 1341 C C . PHE A 1 167 ? 4.890 2.603 9.645 1.00 88.88 167 PHE A C 1
ATOM 1343 O O . PHE A 1 167 ? 4.798 2.867 8.446 1.00 88.88 167 PHE A O 1
ATOM 1350 N N . ALA A 1 168 ? 5.789 1.750 10.127 1.00 88.62 168 ALA A N 1
ATOM 1351 C CA . ALA A 1 168 ? 6.721 0.988 9.312 1.00 88.62 168 ALA A CA 1
ATOM 1352 C C . ALA A 1 168 ? 6.853 -0.444 9.835 1.00 88.62 168 ALA A C 1
ATOM 1354 O O . ALA A 1 168 ? 6.839 -0.684 11.047 1.00 88.62 168 ALA A O 1
ATOM 1355 N N . LEU A 1 169 ? 7.038 -1.391 8.916 1.00 88.62 169 LEU A N 1
ATOM 1356 C CA . LEU A 1 169 ? 7.330 -2.777 9.263 1.00 88.62 169 LEU A CA 1
ATOM 1357 C C . LEU A 1 169 ? 8.773 -2.935 9.756 1.00 88.62 169 LEU A C 1
ATOM 1359 O O . LEU A 1 169 ? 9.703 -2.286 9.270 1.00 88.62 169 LEU A O 1
ATOM 1363 N N . VAL A 1 170 ? 8.963 -3.831 10.721 1.00 85.75 170 VAL A N 1
ATOM 1364 C CA . VAL A 1 170 ? 10.258 -4.109 11.350 1.00 85.75 170 VAL A CA 1
ATOM 1365 C C . VAL A 1 170 ? 10.794 -5.456 10.875 1.00 85.75 170 VAL A C 1
ATOM 1367 O O . VAL A 1 170 ? 10.075 -6.448 10.907 1.00 85.75 170 VAL A O 1
ATOM 1370 N N . LYS A 1 171 ? 12.082 -5.490 10.494 1.00 74.62 171 LYS A N 1
ATOM 1371 C CA . LYS A 1 171 ? 12.830 -6.714 10.139 1.00 74.62 171 LYS A CA 1
ATOM 1372 C C . LYS A 1 171 ? 12.177 -7.569 9.034 1.00 74.62 171 LYS A C 1
ATOM 1374 O O . LYS A 1 171 ? 12.343 -8.779 9.026 1.00 74.62 171 LYS A O 1
ATOM 1379 N N . THR A 1 172 ? 11.495 -6.935 8.079 1.00 78.50 172 THR A N 1
ATOM 1380 C CA . THR A 1 172 ? 10.975 -7.596 6.870 1.00 78.50 172 THR A CA 1
ATOM 1381 C C . THR A 1 172 ? 11.277 -6.784 5.608 1.00 78.50 172 THR A C 1
ATOM 1383 O O . THR A 1 172 ? 11.365 -5.547 5.644 1.00 78.50 172 THR A O 1
ATOM 1386 N N . SER A 1 173 ? 11.450 -7.497 4.496 1.00 73.50 173 SER A N 1
ATOM 1387 C CA . SER A 1 173 ? 11.598 -6.958 3.143 1.00 73.50 173 SER A CA 1
ATOM 1388 C C . SER A 1 173 ? 10.274 -6.889 2.374 1.00 73.50 173 SER A C 1
ATOM 1390 O O . SER A 1 173 ? 10.148 -6.028 1.507 1.00 73.50 173 SER A O 1
ATOM 1392 N N . LYS A 1 174 ? 9.282 -7.724 2.718 1.00 84.19 174 LYS A N 1
ATOM 1393 C CA . LYS A 1 174 ? 8.005 -7.868 2.000 1.00 84.19 174 LYS A CA 1
ATOM 1394 C C . LYS A 1 174 ? 6.797 -7.678 2.916 1.00 84.19 174 LYS A C 1
ATOM 1396 O O . LYS A 1 174 ? 6.849 -8.023 4.101 1.00 84.19 174 LYS A O 1
ATOM 1401 N N . ILE A 1 175 ? 5.710 -7.125 2.379 1.00 89.44 175 ILE A N 1
ATOM 1402 C CA . ILE A 1 175 ? 4.470 -6.909 3.138 1.00 89.44 175 ILE A CA 1
ATOM 1403 C C . ILE A 1 175 ? 3.748 -8.232 3.396 1.00 89.44 175 ILE A C 1
ATOM 1405 O O . ILE A 1 175 ? 3.118 -8.395 4.439 1.00 89.44 175 ILE A O 1
ATOM 1409 N N . SER A 1 176 ? 3.927 -9.208 2.504 1.00 91.00 176 SER A N 1
ATOM 1410 C CA . SER A 1 176 ? 3.356 -10.550 2.630 1.00 91.00 176 SER A CA 1
ATOM 1411 C C . SER A 1 176 ? 3.857 -11.355 3.816 1.00 91.00 176 SER A C 1
ATOM 1413 O O . SER A 1 176 ? 3.171 -12.275 4.258 1.00 91.00 176 SER A O 1
ATOM 1415 N N . ALA A 1 177 ? 4.973 -10.952 4.426 1.00 89.50 177 ALA A N 1
ATOM 1416 C CA . ALA A 1 177 ? 5.417 -11.517 5.694 1.00 89.50 177 ALA A CA 1
ATOM 1417 C C . ALA A 1 177 ? 4.335 -11.419 6.788 1.00 89.50 177 ALA A C 1
ATOM 1419 O O . ALA A 1 177 ? 4.308 -12.252 7.683 1.00 89.50 177 ALA A O 1
ATOM 1420 N N . ILE A 1 178 ? 3.412 -10.449 6.705 1.00 90.00 178 ILE A N 1
ATOM 1421 C CA . ILE A 1 178 ? 2.295 -10.314 7.652 1.00 90.00 178 ILE A CA 1
ATOM 1422 C C . ILE A 1 178 ? 1.414 -11.576 7.694 1.00 90.00 178 ILE A C 1
ATOM 1424 O O . ILE A 1 178 ? 0.896 -11.901 8.759 1.00 90.00 178 ILE A O 1
ATOM 1428 N N . TRP A 1 179 ? 1.226 -12.268 6.564 1.00 90.75 179 TRP A N 1
ATOM 1429 C CA . TRP A 1 179 ? 0.336 -13.435 6.465 1.00 90.75 179 TRP A CA 1
ATOM 1430 C C . TRP A 1 179 ? 1.026 -14.743 6.064 1.00 90.75 179 TRP A C 1
ATOM 1432 O O . TRP A 1 179 ? 0.395 -15.791 6.158 1.00 90.75 179 TRP A O 1
ATOM 1442 N N . HIS A 1 180 ? 2.294 -14.706 5.642 1.00 86.44 180 HIS A N 1
ATOM 1443 C CA . HIS A 1 180 ? 3.061 -15.903 5.266 1.00 86.44 180 HIS A CA 1
ATOM 1444 C C . HIS A 1 180 ? 4.175 -16.279 6.250 1.00 86.44 180 HIS A C 1
ATOM 1446 O O . HIS A 1 180 ? 4.576 -17.441 6.272 1.00 86.44 180 HIS A O 1
ATOM 1452 N N . ASP A 1 181 ? 4.718 -15.337 7.033 1.00 79.94 181 ASP A N 1
ATOM 1453 C CA . ASP A 1 181 ? 5.855 -15.634 7.915 1.00 79.94 181 ASP A CA 1
ATOM 1454 C C . ASP A 1 181 ? 5.366 -16.302 9.216 1.00 79.94 181 ASP A C 1
ATOM 1456 O O . ASP A 1 181 ? 4.486 -15.759 9.890 1.00 79.94 181 ASP A O 1
ATOM 1460 N N . PRO A 1 182 ? 5.931 -17.455 9.622 1.00 70.94 182 PRO A N 1
ATOM 1461 C CA . PRO A 1 182 ? 5.644 -18.049 10.927 1.00 70.94 182 PRO A CA 1
ATOM 1462 C C . PRO A 1 182 ? 6.090 -17.168 12.106 1.00 70.94 182 PRO A C 1
ATOM 1464 O O . PRO A 1 182 ? 5.627 -17.369 13.231 1.00 70.94 182 PRO A O 1
ATOM 1467 N N . LYS A 1 183 ? 7.008 -16.214 11.897 1.00 79.62 183 LYS A N 1
ATOM 1468 C CA . LYS A 1 183 ? 7.457 -15.289 12.943 1.00 79.62 183 LYS A CA 1
ATOM 1469 C C . LYS A 1 183 ? 6.562 -14.048 13.003 1.00 79.62 183 LYS A C 1
ATOM 1471 O O . LYS A 1 183 ? 6.217 -13.483 11.969 1.00 79.62 183 LYS A O 1
ATOM 1476 N N . PRO A 1 184 ? 6.258 -13.537 14.212 1.00 79.06 184 PRO A N 1
ATOM 1477 C CA . PRO A 1 184 ? 5.421 -12.355 14.358 1.00 79.06 184 PRO A CA 1
ATOM 1478 C C . PRO A 1 184 ? 6.112 -11.119 13.773 1.00 79.06 184 PRO A C 1
ATOM 1480 O O . PRO A 1 184 ? 7.085 -10.595 14.331 1.00 79.06 184 PRO A O 1
ATOM 1483 N N . VAL A 1 185 ? 5.570 -10.627 12.660 1.00 87.88 185 VAL A N 1
ATOM 1484 C CA . VAL A 1 185 ? 5.926 -9.327 12.088 1.00 87.88 185 VAL A CA 1
ATOM 1485 C C . VAL A 1 185 ? 5.480 -8.227 13.042 1.00 87.88 185 VAL A C 1
ATOM 1487 O O . VAL A 1 185 ? 4.441 -8.321 13.693 1.00 87.88 185 VAL A O 1
ATOM 1490 N N . ARG A 1 186 ? 6.277 -7.164 13.150 1.00 88.75 186 ARG A N 1
ATOM 1491 C CA . ARG A 1 186 ? 5.976 -6.030 14.027 1.00 88.75 186 ARG A CA 1
ATOM 1492 C C . ARG A 1 186 ? 5.849 -4.742 13.235 1.00 88.75 186 ARG A C 1
ATOM 1494 O O . ARG A 1 186 ? 6.572 -4.531 12.259 1.00 88.75 186 ARG A O 1
ATOM 1501 N N . ILE A 1 187 ? 4.994 -3.854 13.726 1.00 87.75 187 ILE A N 1
ATOM 1502 C CA . ILE A 1 187 ? 4.891 -2.463 13.278 1.00 87.75 187 ILE A CA 1
ATOM 1503 C C . ILE A 1 187 ? 5.491 -1.557 14.351 1.00 87.75 187 ILE A C 1
ATOM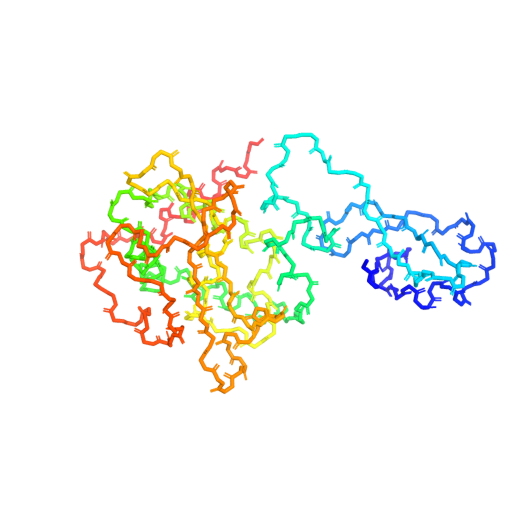 1505 O O . ILE A 1 187 ? 5.280 -1.767 15.547 1.00 87.75 187 ILE A O 1
ATOM 1509 N N . LYS A 1 188 ? 6.237 -0.543 13.917 1.00 87.75 188 LYS A N 1
ATOM 1510 C CA . LYS A 1 188 ? 6.700 0.560 14.765 1.00 87.75 188 LYS A CA 1
ATOM 1511 C C . LYS A 1 188 ? 6.237 1.887 14.193 1.00 87.75 188 LYS A C 1
ATOM 1513 O O . LYS A 1 188 ? 6.036 1.994 12.983 1.00 87.75 188 LYS A O 1
ATOM 1518 N N . LYS A 1 189 ? 6.131 2.898 15.047 1.00 87.19 189 LYS A N 1
ATOM 1519 C CA . LYS A 1 189 ? 5.848 4.270 14.632 1.00 87.19 189 LYS A CA 1
ATOM 1520 C C . LYS A 1 189 ? 7.136 5.079 14.555 1.00 87.19 189 LYS A C 1
ATOM 1522 O O . LYS A 1 189 ? 8.004 4.960 15.422 1.00 87.19 189 LYS A O 1
ATOM 1527 N N . LEU A 1 190 ? 7.240 5.882 13.511 1.00 86.31 190 LEU A N 1
ATOM 1528 C CA . LEU A 1 190 ? 8.381 6.726 13.203 1.00 86.31 190 LEU A CA 1
ATOM 1529 C C . LEU A 1 190 ? 7.906 8.167 13.035 1.00 86.31 190 LEU A C 1
ATOM 1531 O O . LEU A 1 190 ? 6.848 8.392 12.441 1.00 86.31 190 LEU A O 1
ATOM 1535 N N . PHE A 1 191 ? 8.690 9.128 13.511 1.00 84.56 191 PHE A N 1
ATOM 1536 C CA . PHE A 1 191 ? 8.483 10.526 13.143 1.00 84.56 191 PHE A CA 1
ATOM 1537 C C . PHE A 1 191 ? 8.769 10.710 11.649 1.00 84.56 191 PHE A C 1
ATOM 1539 O O . PHE A 1 191 ? 9.690 10.100 11.100 1.00 84.56 191 PHE A O 1
ATOM 1546 N N . SER A 1 192 ? 7.953 11.509 10.967 1.00 80.62 192 SER A N 1
ATOM 1547 C CA . SER A 1 192 ? 8.012 11.630 9.502 1.00 80.62 192 SER A CA 1
ATOM 1548 C C . SER A 1 192 ? 9.173 12.497 9.020 1.00 80.62 192 SER A C 1
ATOM 1550 O O . SER A 1 192 ? 9.606 12.332 7.887 1.00 80.62 192 SER A O 1
ATOM 1552 N N . ASP A 1 193 ? 9.691 13.378 9.876 1.00 77.75 193 ASP A N 1
ATOM 1553 C CA . ASP A 1 193 ? 10.819 14.269 9.595 1.00 77.75 193 ASP A CA 1
ATOM 1554 C C . ASP A 1 193 ? 12.184 13.575 9.746 1.00 77.75 193 ASP A C 1
ATOM 1556 O O . ASP A 1 193 ? 13.061 13.707 8.897 1.00 77.75 193 ASP A O 1
ATOM 1560 N N . SER A 1 194 ? 12.357 12.806 10.818 1.00 77.62 194 SER A N 1
ATOM 1561 C CA . SER A 1 194 ? 13.632 12.222 11.236 1.00 77.62 194 SER A CA 1
ATOM 1562 C C . SER A 1 194 ? 13.718 10.725 10.954 1.00 77.62 194 SER A C 1
ATOM 1564 O O . SER A 1 194 ? 14.810 10.162 10.915 1.00 77.62 194 SER A O 1
ATOM 1566 N N . GLY A 1 195 ? 12.579 10.043 10.788 1.00 77.88 195 GLY A N 1
ATOM 1567 C CA . GLY A 1 195 ? 12.521 8.582 10.718 1.00 77.88 195 GLY A CA 1
ATOM 1568 C C . GLY A 1 195 ? 12.898 7.890 12.033 1.00 77.88 195 GLY A C 1
ATOM 1569 O O . GLY A 1 195 ? 12.975 6.657 12.073 1.00 77.88 195 GLY A O 1
ATOM 1570 N N . ASN A 1 196 ? 13.123 8.660 13.104 1.00 81.88 196 ASN A N 1
ATOM 1571 C CA . ASN A 1 196 ? 13.426 8.142 14.427 1.00 81.88 196 ASN A CA 1
ATOM 1572 C C . ASN A 1 196 ? 12.195 7.463 15.014 1.00 81.88 196 ASN A C 1
ATOM 1574 O O . ASN A 1 196 ? 11.053 7.849 14.755 1.00 81.88 196 ASN A O 1
ATOM 1578 N N . GLN A 1 197 ? 12.433 6.421 15.807 1.00 81.94 197 GLN A N 1
ATOM 1579 C CA . GLN A 1 197 ? 11.352 5.722 16.480 1.00 81.94 197 GLN A CA 1
ATOM 1580 C C . GLN A 1 197 ? 10.722 6.643 17.519 1.00 81.94 197 GLN A C 1
ATOM 1582 O O . GLN A 1 197 ? 11.402 7.137 18.412 1.00 81.94 197 GLN A O 1
ATOM 1587 N N . ALA A 1 198 ? 9.411 6.818 17.428 1.00 74.75 198 ALA A N 1
ATOM 1588 C CA . ALA A 1 198 ? 8.665 7.464 18.488 1.00 74.75 198 ALA A CA 1
ATOM 1589 C C . ALA A 1 198 ? 8.377 6.415 19.568 1.00 74.75 198 ALA A C 1
ATOM 1591 O O . ALA A 1 198 ? 7.690 5.433 19.301 1.00 74.75 198 ALA A O 1
ATOM 1592 N N . GLU A 1 199 ? 8.934 6.547 20.770 1.00 67.81 199 GLU A N 1
ATOM 1593 C CA . GLU A 1 199 ? 8.774 5.521 21.817 1.00 67.81 199 GLU A CA 1
ATOM 1594 C C . GLU A 1 199 ? 7.315 5.356 22.259 1.00 67.81 199 GLU A C 1
ATOM 1596 O O . GLU A 1 199 ? 6.855 4.238 22.509 1.00 67.81 199 GLU A O 1
ATOM 1601 N N . LYS A 1 200 ? 6.573 6.470 22.287 1.00 66.56 200 LYS A N 1
ATOM 1602 C CA . LYS A 1 200 ? 5.138 6.527 22.560 1.00 66.56 200 LYS A CA 1
ATOM 1603 C C . LYS A 1 200 ? 4.478 7.532 21.632 1.00 66.56 200 LYS A C 1
ATOM 1605 O O . LYS A 1 200 ? 4.999 8.616 21.402 1.00 66.56 200 LYS A O 1
ATOM 1610 N N . ILE A 1 201 ? 3.309 7.167 21.127 1.00 61.81 201 ILE A N 1
ATOM 1611 C CA . ILE A 1 201 ? 2.453 8.022 20.300 1.00 61.81 201 ILE A CA 1
ATOM 1612 C C . ILE A 1 201 ? 1.018 7.745 20.726 1.00 61.81 201 ILE A C 1
ATOM 1614 O O . ILE A 1 201 ? 0.599 6.582 20.669 1.00 61.81 201 ILE A O 1
ATOM 1618 N N . ALA A 1 202 ? 0.305 8.785 21.169 1.00 60.94 202 ALA A N 1
ATOM 1619 C CA . ALA A 1 202 ? -0.988 8.688 21.851 1.00 60.94 202 ALA A CA 1
ATOM 1620 C C . ALA A 1 202 ? -0.949 7.747 23.070 1.00 60.94 202 ALA A C 1
ATOM 1622 O O . ALA A 1 202 ? -1.839 6.926 23.278 1.00 60.94 202 ALA A O 1
ATOM 1623 N N . GLY A 1 203 ? 0.154 7.784 23.829 1.00 65.25 203 GLY A N 1
ATOM 1624 C CA . GLY A 1 203 ? 0.364 6.936 25.010 1.00 65.25 203 GLY A CA 1
ATOM 1625 C C . GLY A 1 203 ? 0.591 5.444 24.728 1.00 65.25 203 GLY A C 1
ATOM 1626 O O . GLY A 1 203 ? 0.829 4.687 25.667 1.00 65.25 203 GLY A O 1
ATOM 1627 N N . LEU A 1 204 ? 0.564 5.006 23.464 1.00 67.88 204 LEU A N 1
ATOM 1628 C CA . LEU A 1 204 ? 0.709 3.595 23.093 1.00 67.88 204 LEU A CA 1
ATOM 1629 C C . LEU A 1 204 ? 2.165 3.219 22.774 1.00 67.88 204 LEU A C 1
ATOM 1631 O O . LEU A 1 204 ? 2.834 3.981 22.065 1.00 67.88 204 LEU A O 1
ATOM 1635 N N . PRO A 1 205 ? 2.637 2.043 23.234 1.00 71.44 205 PRO A N 1
ATOM 1636 C CA . PRO A 1 205 ? 4.019 1.606 23.064 1.00 71.44 205 PRO A CA 1
ATOM 1637 C C . PRO A 1 205 ? 4.330 1.155 21.630 1.00 71.44 205 PRO A C 1
ATOM 1639 O O . PRO A 1 205 ? 3.453 0.725 20.879 1.00 71.44 205 PRO A O 1
ATOM 1642 N N . ASN A 1 206 ? 5.616 1.200 21.284 1.00 71.81 206 ASN A N 1
ATOM 1643 C CA . ASN A 1 206 ? 6.202 0.553 20.110 1.00 71.81 206 ASN A CA 1
ATOM 1644 C C . ASN A 1 206 ? 7.230 -0.512 20.523 1.00 71.81 206 ASN A C 1
ATOM 1646 O O . ASN A 1 206 ? 7.902 -0.326 21.537 1.00 71.81 206 ASN A O 1
ATOM 1650 N N . PRO A 1 207 ? 7.486 -1.546 19.698 1.00 67.19 207 PRO A N 1
ATOM 1651 C CA . PRO A 1 207 ? 6.696 -2.030 18.560 1.00 67.19 207 PRO A CA 1
ATOM 1652 C C . PRO A 1 207 ? 5.600 -3.031 18.987 1.00 67.19 207 PRO A C 1
ATOM 1654 O O . PRO A 1 207 ? 5.777 -3.762 19.959 1.00 67.19 207 PRO A O 1
ATOM 1657 N N . HIS A 1 208 ? 4.510 -3.130 18.218 1.00 77.62 208 HIS A N 1
ATOM 1658 C CA . HIS A 1 208 ? 3.409 -4.084 18.460 1.00 77.62 208 HIS A CA 1
ATOM 1659 C C . HIS A 1 208 ? 3.498 -5.277 17.488 1.00 77.62 208 HIS A C 1
ATOM 1661 O O . HIS 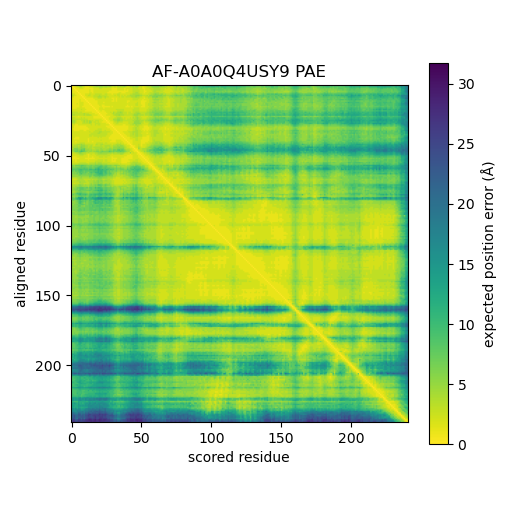A 1 208 ? 3.635 -5.042 16.279 1.00 77.62 208 HIS A O 1
ATOM 1667 N N . PRO A 1 209 ? 3.477 -6.540 17.964 1.00 84.31 209 PRO A N 1
ATOM 1668 C CA . PRO A 1 209 ? 3.376 -7.704 17.087 1.00 84.31 209 PRO A CA 1
ATOM 1669 C C . PRO A 1 209 ? 2.010 -7.740 16.407 1.00 84.31 209 PRO A C 1
ATOM 1671 O O . PRO A 1 209 ? 0.986 -7.600 17.063 1.00 84.31 209 PRO A O 1
ATOM 1674 N N . ILE A 1 210 ? 2.006 -7.942 15.094 1.00 87.00 210 ILE A N 1
ATOM 1675 C CA . ILE A 1 210 ? 0.783 -8.075 14.310 1.00 87.00 210 ILE A CA 1
ATOM 1676 C C . ILE A 1 210 ? 0.166 -9.440 14.597 1.00 87.00 210 ILE A C 1
ATOM 1678 O O . ILE A 1 210 ? 0.837 -10.465 14.464 1.00 87.00 210 ILE A O 1
ATOM 1682 N N . THR A 1 211 ? -1.115 -9.458 14.957 1.00 85.19 211 THR A N 1
ATOM 1683 C CA . THR A 1 211 ? -1.862 -10.701 15.162 1.00 85.19 211 THR A CA 1
ATOM 1684 C C . THR A 1 211 ? -3.254 -10.627 14.546 1.00 85.19 211 THR A C 1
ATOM 1686 O O . THR A 1 211 ? -3.881 -9.572 14.501 1.00 85.19 211 THR A O 1
ATOM 1689 N N . LYS A 1 212 ? -3.802 -11.780 14.146 1.00 84.50 212 LYS A N 1
ATOM 1690 C CA . LYS A 1 212 ? -5.189 -11.882 13.659 1.00 84.50 212 LYS A CA 1
ATOM 1691 C C . LYS A 1 212 ? -6.223 -11.409 14.693 1.00 84.50 212 LYS A C 1
ATOM 1693 O O . LYS A 1 212 ? -7.281 -10.901 14.326 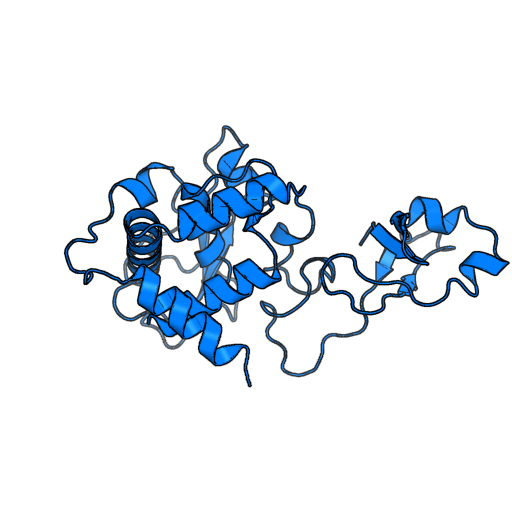1.00 84.50 212 LYS A O 1
ATOM 1698 N N . CYS A 1 213 ? -5.905 -11.539 15.980 1.00 86.19 213 CYS A N 1
ATOM 1699 C CA . CYS A 1 213 ? -6.773 -11.133 17.084 1.00 86.19 213 CYS A CA 1
ATOM 1700 C C . CYS A 1 213 ? -6.863 -9.609 17.262 1.00 86.19 213 CYS A C 1
ATOM 1702 O O . CYS A 1 213 ? -7.818 -9.136 17.877 1.00 86.19 213 CYS A O 1
ATOM 1704 N N . ASP A 1 214 ? -5.914 -8.842 16.712 1.00 85.56 214 ASP A N 1
ATOM 1705 C CA . ASP A 1 214 ? -5.867 -7.382 16.853 1.00 85.56 214 ASP A CA 1
ATOM 1706 C C . ASP A 1 214 ? -7.141 -6.708 16.320 1.00 85.56 214 ASP A C 1
ATOM 1708 O O . ASP A 1 214 ? -7.644 -5.750 16.910 1.00 85.56 214 ASP A O 1
ATOM 1712 N N . VAL A 1 215 ? -7.669 -7.233 15.210 1.00 86.81 215 VAL A N 1
ATOM 1713 C CA . VAL A 1 215 ? -8.859 -6.710 14.524 1.00 86.81 215 VAL A CA 1
ATOM 1714 C C . VAL A 1 215 ? -10.138 -7.410 14.993 1.00 86.81 215 VAL A C 1
ATOM 1716 O O . VAL A 1 215 ? -11.210 -6.820 14.951 1.00 86.81 215 VAL A O 1
ATOM 1719 N N . ALA A 1 216 ? -10.060 -8.655 15.466 1.00 84.44 216 ALA A N 1
ATOM 1720 C CA . ALA A 1 216 ? -11.247 -9.410 15.875 1.00 84.44 216 ALA A CA 1
ATOM 1721 C C . ALA A 1 216 ? -11.901 -8.867 17.161 1.00 84.44 216 ALA A C 1
ATOM 1723 O O . ALA A 1 216 ? -13.115 -8.956 17.316 1.00 84.44 216 ALA A O 1
ATOM 1724 N N . ASN A 1 217 ? -11.107 -8.287 18.067 1.00 82.81 217 ASN A N 1
ATOM 1725 C CA . ASN A 1 217 ? -11.536 -7.954 19.432 1.00 82.81 217 ASN A CA 1
ATOM 1726 C C . ASN A 1 217 ? -11.773 -6.451 19.670 1.00 82.81 217 ASN A C 1
ATOM 1728 O O . ASN A 1 217 ? -11.759 -5.993 20.814 1.00 82.81 217 ASN A O 1
ATOM 1732 N N . VAL A 1 218 ? -11.926 -5.649 18.614 1.00 88.62 218 VAL A N 1
ATOM 1733 C CA . VAL A 1 218 ? -12.191 -4.209 18.757 1.00 88.62 218 VAL A CA 1
ATOM 1734 C C . VAL A 1 218 ? -13.680 -3.918 18.902 1.00 88.62 218 VAL A C 1
ATOM 1736 O O . VAL A 1 218 ? -14.502 -4.389 18.120 1.00 88.62 218 VAL A O 1
ATOM 1739 N N . ASP A 1 219 ? -14.018 -3.079 19.882 1.00 91.12 219 ASP A N 1
ATOM 1740 C CA . ASP A 1 219 ? -15.383 -2.599 20.076 1.00 91.12 219 ASP A CA 1
ATOM 1741 C C . ASP A 1 219 ? -15.805 -1.644 18.948 1.00 91.12 219 ASP A C 1
ATOM 1743 O O . ASP A 1 219 ? -15.156 -0.630 18.659 1.00 91.12 219 ASP A O 1
ATOM 1747 N N . THR A 1 220 ? -16.927 -1.985 18.318 1.00 93.44 220 THR A N 1
ATOM 1748 C CA . THR A 1 220 ? -17.545 -1.242 17.214 1.00 93.44 220 THR A CA 1
ATOM 1749 C C . THR A 1 220 ? -18.984 -0.817 17.521 1.00 93.44 220 THR A C 1
ATOM 1751 O O . THR A 1 220 ? -19.636 -0.227 16.657 1.00 93.44 220 THR A O 1
ATOM 1754 N N . SER A 1 221 ? -19.482 -1.064 18.740 1.00 92.19 221 SER A N 1
ATOM 1755 C CA . SER A 1 221 ? -20.872 -0.789 19.147 1.00 92.19 221 SER A CA 1
ATOM 1756 C C . SER A 1 221 ? -21.257 0.692 19.042 1.00 92.19 221 SER A C 1
ATOM 1758 O O . SER A 1 221 ? -22.393 1.028 18.714 1.00 92.19 221 SER A O 1
ATOM 1760 N N . TRP A 1 222 ? -20.287 1.590 19.222 1.00 91.38 222 TRP A N 1
ATOM 1761 C CA . TRP A 1 222 ? -20.444 3.039 19.084 1.00 91.38 222 TRP A CA 1
ATOM 1762 C C . TRP A 1 222 ? -20.610 3.515 17.627 1.00 91.38 222 TRP A C 1
ATOM 1764 O O . TRP A 1 222 ? -20.927 4.682 17.382 1.00 91.38 222 TRP A O 1
ATOM 1774 N N . MET A 1 223 ? -20.384 2.647 16.633 1.00 92.19 223 MET A N 1
ATOM 1775 C CA . MET A 1 223 ? -20.505 2.995 15.217 1.00 92.19 223 MET A CA 1
ATOM 1776 C C . MET A 1 223 ? -21.915 2.735 14.685 1.00 92.19 223 MET A C 1
ATOM 1778 O O . MET A 1 223 ? -22.420 1.611 14.725 1.00 92.19 223 MET A O 1
ATOM 1782 N N . LYS A 1 224 ? -22.508 3.759 14.057 1.00 89.69 224 LYS A N 1
ATOM 1783 C CA . LYS A 1 224 ? -23.833 3.685 13.412 1.00 89.69 224 LYS A CA 1
ATOM 1784 C C . LYS A 1 224 ? -23.936 2.523 12.419 1.00 89.69 224 LYS A C 1
ATOM 1786 O O . LYS A 1 224 ? -22.957 2.165 11.763 1.00 89.69 224 LYS A O 1
ATOM 1791 N N . SER A 1 225 ? -25.132 1.963 12.268 1.00 80.69 225 SER A N 1
ATOM 1792 C CA . SER A 1 225 ? -25.455 1.073 11.149 1.00 80.69 225 SER A CA 1
ATOM 1793 C C . SER A 1 225 ? -25.340 1.827 9.811 1.00 80.69 225 SER A C 1
ATOM 1795 O O . SER A 1 225 ? -25.624 3.025 9.740 1.00 80.69 225 SER A O 1
ATOM 1797 N N . ASN A 1 226 ? -24.915 1.129 8.752 1.00 85.38 226 ASN A N 1
ATOM 1798 C CA . ASN A 1 226 ? -24.615 1.660 7.411 1.00 85.38 226 ASN A CA 1
ATOM 1799 C C . ASN A 1 226 ? -23.294 2.448 7.301 1.00 85.38 226 ASN A C 1
ATOM 1801 O O . ASN A 1 226 ? -23.166 3.337 6.454 1.00 85.38 226 ASN A O 1
ATOM 1805 N N . PHE A 1 227 ? -22.301 2.137 8.138 1.00 87.25 227 PHE A N 1
ATOM 1806 C CA . PHE A 1 227 ? -20.970 2.744 8.042 1.00 87.25 227 PHE A CA 1
ATOM 1807 C C . PHE A 1 227 ? -20.297 2.410 6.701 1.00 87.25 227 PHE A C 1
ATOM 1809 O O . PHE A 1 227 ? -19.767 3.307 6.044 1.00 87.25 227 PHE A O 1
ATOM 1816 N N . SER A 1 228 ? -20.404 1.153 6.252 1.00 82.31 228 SER A N 1
ATOM 1817 C CA . SER A 1 228 ? -19.895 0.696 4.951 1.00 82.31 228 SER A CA 1
ATOM 1818 C C . SER A 1 228 ? -20.490 1.490 3.785 1.00 82.31 228 SER A C 1
ATOM 1820 O O . SER A 1 228 ? -19.747 2.008 2.955 1.00 82.31 228 SER A O 1
ATOM 1822 N N . LYS A 1 229 ? -21.820 1.654 3.752 1.00 82.00 229 LYS A N 1
ATOM 1823 C CA . LYS A 1 229 ? -22.526 2.378 2.681 1.00 82.00 229 LYS A CA 1
ATOM 1824 C C . LYS A 1 229 ? -22.028 3.812 2.542 1.00 82.00 229 LYS A C 1
ATOM 1826 O O . LYS A 1 229 ? -21.692 4.227 1.440 1.00 82.00 229 LYS A O 1
ATOM 1831 N N . LYS A 1 230 ? -21.873 4.532 3.658 1.00 81.88 230 LYS A N 1
ATOM 1832 C CA . LYS A 1 230 ? -21.360 5.913 3.645 1.00 81.88 230 LYS A CA 1
ATOM 1833 C C . LYS A 1 230 ? -19.951 6.013 3.062 1.00 81.88 230 LYS A C 1
ATOM 1835 O O . LYS A 1 230 ? -19.682 6.942 2.310 1.00 81.88 230 LYS A O 1
ATOM 1840 N N . LEU A 1 231 ? -19.085 5.054 3.390 1.00 80.56 231 LEU A N 1
ATOM 1841 C CA . LEU A 1 231 ? -17.716 4.964 2.873 1.00 80.56 231 LEU A CA 1
ATOM 1842 C C . LEU A 1 231 ? -17.661 4.629 1.376 1.00 80.56 231 LEU A C 1
ATOM 1844 O O . LEU A 1 231 ? -16.814 5.143 0.648 1.00 80.56 231 LEU A O 1
ATOM 1848 N N . VAL A 1 232 ? -18.561 3.769 0.896 1.00 74.81 232 VAL A N 1
ATOM 1849 C CA . VAL A 1 232 ? -18.649 3.426 -0.532 1.00 74.81 232 VAL A CA 1
ATOM 1850 C C . VAL A 1 232 ? -19.211 4.602 -1.341 1.00 74.81 232 VAL A C 1
ATOM 1852 O O . VAL A 1 232 ? -18.653 4.963 -2.379 1.00 74.81 232 VAL A O 1
ATOM 1855 N N . GLU A 1 233 ? -20.270 5.244 -0.844 1.00 72.62 233 GLU A N 1
ATOM 1856 C CA . GLU A 1 233 ? -20.919 6.397 -1.479 1.00 72.62 233 GLU A CA 1
ATOM 1857 C C . GLU A 1 233 ? -19.999 7.626 -1.546 1.00 72.62 233 GLU A C 1
ATOM 1859 O O . GLU A 1 233 ? -19.950 8.308 -2.577 1.00 72.62 233 GLU A O 1
ATOM 1864 N N . SER A 1 234 ? -19.224 7.899 -0.489 1.00 63.41 234 SER A N 1
ATOM 1865 C CA . SER A 1 234 ? -18.246 8.996 -0.477 1.00 63.41 234 SER A CA 1
ATOM 1866 C C . SER A 1 234 ? -17.107 8.767 -1.478 1.00 63.41 234 SER A C 1
ATOM 1868 O O . SER A 1 234 ? -16.649 9.715 -2.124 1.00 63.41 234 SER A O 1
ATOM 1870 N N . GLY A 1 235 ? -16.706 7.508 -1.682 1.00 58.00 235 GLY A N 1
ATOM 1871 C CA . GLY A 1 235 ? -15.721 7.114 -2.687 1.00 58.00 235 GLY A CA 1
ATOM 1872 C C . GLY A 1 235 ? -16.189 7.305 -4.137 1.00 58.00 235 GLY A C 1
ATOM 1873 O O . GLY A 1 235 ? -15.365 7.594 -5.003 1.00 58.00 235 GLY A O 1
ATOM 1874 N N . HIS A 1 236 ? -17.491 7.172 -4.420 1.00 48.31 236 HIS A N 1
ATOM 1875 C CA . HIS A 1 236 ? -18.049 7.346 -5.772 1.00 48.31 236 HIS A CA 1
ATOM 1876 C C . HIS A 1 236 ? -18.210 8.818 -6.174 1.00 48.31 236 HIS A C 1
ATOM 1878 O O . HIS A 1 236 ? -17.894 9.179 -7.308 1.00 48.31 236 HIS A O 1
ATOM 1884 N N . ARG A 1 237 ? -18.607 9.699 -5.245 1.00 47.38 237 ARG A N 1
ATOM 1885 C CA . ARG A 1 237 ? -18.782 11.135 -5.548 1.00 47.38 237 ARG A CA 1
ATOM 1886 C C . ARG A 1 237 ? -17.482 11.845 -5.942 1.00 47.38 237 ARG A C 1
ATOM 1888 O O . ARG A 1 237 ? -17.533 12.801 -6.700 1.00 47.38 237 ARG A O 1
ATOM 1895 N N . ARG A 1 238 ? -16.321 11.364 -5.482 1.00 49.19 238 ARG A N 1
ATOM 1896 C CA . ARG A 1 238 ? -15.004 11.966 -5.780 1.00 49.19 238 ARG A CA 1
ATOM 1897 C C . ARG A 1 238 ? -14.307 11.421 -7.034 1.00 49.19 238 ARG A C 1
ATOM 1899 O O . ARG A 1 238 ? -13.232 11.898 -7.360 1.00 49.19 238 ARG A O 1
ATOM 1906 N N . ARG A 1 239 ? -14.871 10.415 -7.717 1.00 42.06 239 ARG A N 1
ATOM 1907 C CA . ARG A 1 239 ? -14.367 9.934 -9.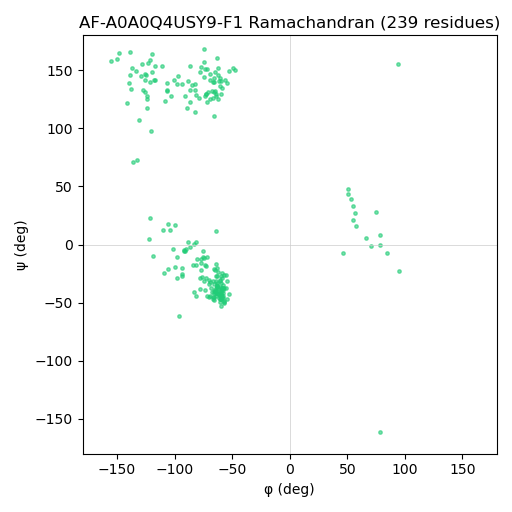025 1.00 42.06 239 ARG A CA 1
ATOM 1908 C C . ARG A 1 239 ? -15.028 10.635 -10.221 1.00 42.06 239 ARG A C 1
ATOM 1910 O O . ARG A 1 239 ? -14.651 10.358 -11.351 1.00 42.06 239 ARG A O 1
ATOM 1917 N N . SER A 1 240 ? -16.019 11.491 -9.967 1.00 32.12 240 SER A N 1
ATOM 1918 C CA . SER A 1 240 ? -16.822 12.187 -10.989 1.00 32.12 240 SER A CA 1
ATOM 1919 C C . SER A 1 240 ? -16.427 13.663 -11.164 1.00 32.12 240 SER A C 1
ATOM 1921 O O . SER A 1 240 ? -17.168 14.429 -11.772 1.00 32.12 240 SER A O 1
ATOM 1923 N N . THR A 1 241 ? -15.284 14.056 -10.603 1.00 32.59 241 THR A N 1
ATOM 1924 C CA . THR A 1 241 ? -14.659 15.387 -10.673 1.00 32.59 241 THR A CA 1
ATOM 1925 C C . THR A 1 241 ? -13.200 15.204 -11.031 1.00 32.59 241 THR A C 1
ATOM 1927 O O . THR A 1 241 ? -12.695 15.978 -11.864 1.00 32.59 241 THR A O 1
#

Foldseek 3Di:
DQWWDFPNDIDGLVRLLPDDPVCLVPSDFIAHPQQRATWHWPCSPPPPDDIDTAGDDDPPPQDLLRDDLVNPPRPLSQQLNDFDFAPVQLVVLVVVCLPPLNVLLLLLLLCVVQDPPFDDPVLLLQLVVSCVSSSVSGGPQDHSLLSSVSSQSSDWTDFPDNFIKGKDKDPDSHSCCCRPPPDFIWIFMATPPPRDTDQDTNNDGDIDGDDSVSSVPGDRVPPDPCPSVVSVVVVVVVVVD

Sequence (241 aa):
MQYAEVRGREMSIREFCHKPEDFRSNPGKIYCLECRVVVTAKAINSLAVPAHFSHPPSPQGLSDLDDCSRAARSRRLRWFGEEDRDKQRGLRVRRAFFEEGAIKAAYAFCRKCVGNGNLPLIKFEEMIRRADRLDIWSYAGIEVWCVPHILLLLADFAVDTNQACHFALVKTSKISAIWHDPKPVRIKKLFSDSGNQAEKIAGLPNPHPITKCDVANVDTSWMKSNFSKKLVESGHRRRST

pLDDT: mean 86.11, std 11.07, range [32.12, 97.25]

Radius of gyration: 19.84 Å; Cα contacts (8 Å, |Δi|>4): 367; chains: 1; bounding box: 55×37×58 Å